Protein AF-A0A2D0H911-F1 (afdb_monomer_lite)

pLDDT: mean 89.38, std 11.59, range [34.44, 97.5]

Radius of gyration: 27.94 Å; chains: 1; bounding box: 71×45×70 Å

Sequence (230 aa):
EYTQEEFFYTFNTLHEAGKQVVIASDRPPNQIPSLQERLCSRFSMGLIADIQKPDLETRMAILQKKAEDENISLPRDVIEYIASNYTSNIRELEGALIRAVAYISIWGLPMTVENITPVLEPPNEKMAATPEAILKVVAGNFDLSIDDLKSNSRRREISWARQIGMYLMRQHTSLSLPRIGEEFGGKDHTTVIYSCDKITQLHQSDRTLSQTLRQLSDRINMTSRSQKPS

Foldseek 3Di:
DVVLVVVVVVLVVCVVVVHDDDDDDPDQLVPPPPRDPVVNVVSVVDDDDDDDQDDLVRQLVVLVVVCVVVVHDADSQNSSVLSVLQRDHSVLSVVLVVQLVVQCVVVVHDNDPVSSVLRNDDPDDLLQFDLVLLLVLLCVVLVHDSVLQQDPDPDPSSLLSVLLSLLLNVVRHPDDLQVSCVSRNRHDSVSSVVSNVVLVVCCVPPPVSVVVSVVSNVSRSSSRVVPDDD

Structure (mmCIF, N/CA/C/O backbone):
data_AF-A0A2D0H911-F1
#
_entry.id   AF-A0A2D0H911-F1
#
loop_
_atom_site.group_PDB
_atom_site.id
_atom_site.type_symbol
_atom_site.label_atom_id
_atom_site.label_alt_id
_atom_site.label_comp_id
_atom_site.label_asym_id
_atom_site.label_entity_id
_atom_site.label_seq_id
_atom_site.pdbx_PDB_ins_code
_atom_site.Cartn_x
_atom_site.Cartn_y
_atom_site.Cartn_z
_atom_site.occupancy
_atom_site.B_iso_or_equiv
_atom_site.auth_seq_id
_atom_site.auth_comp_id
_atom_site.auth_asym_id
_atom_site.auth_atom_id
_atom_site.pdbx_PDB_model_num
ATOM 1 N N . GLU A 1 1 ? -15.745 24.549 28.229 1.00 63.66 1 GLU A N 1
ATOM 2 C CA . GLU A 1 1 ? -16.835 24.352 29.211 1.00 63.66 1 GLU A CA 1
ATOM 3 C C . GLU A 1 1 ? -18.209 24.461 28.557 1.00 63.66 1 GLU A C 1
ATOM 5 O O . GLU A 1 1 ? -18.911 23.460 28.560 1.00 63.66 1 GLU A O 1
ATOM 10 N N . TYR A 1 2 ? -18.526 25.564 27.865 1.00 87.81 2 TYR A N 1
ATOM 11 C CA . TYR A 1 2 ? -19.813 25.753 27.168 1.00 87.81 2 TYR A CA 1
ATOM 12 C C . TYR A 1 2 ? -20.213 24.606 26.211 1.00 87.81 2 TYR A C 1
ATOM 14 O O . TYR A 1 2 ? -21.331 24.110 26.254 1.00 87.81 2 TYR A O 1
ATOM 22 N N . THR A 1 3 ? -19.284 24.089 25.399 1.00 91.38 3 THR A N 1
ATOM 23 C CA . THR A 1 3 ? -19.581 22.977 24.472 1.00 91.38 3 THR A CA 1
ATOM 24 C C . THR A 1 3 ? -19.979 21.678 25.183 1.00 91.38 3 THR A C 1
ATOM 26 O O . THR A 1 3 ? -20.833 20.949 24.689 1.00 91.38 3 THR A O 1
ATOM 29 N N . GLN A 1 4 ? -19.381 21.376 26.343 1.00 92.38 4 GLN A N 1
ATOM 30 C CA . GLN A 1 4 ? -19.750 20.187 27.123 1.00 92.38 4 GLN A CA 1
ATOM 31 C C . GLN A 1 4 ? -21.103 20.376 27.824 1.00 92.38 4 GLN A C 1
ATOM 33 O O . GLN A 1 4 ? -21.830 19.403 28.007 1.00 92.38 4 GLN A O 1
ATOM 38 N N . GLU A 1 5 ? -21.456 21.613 28.183 1.00 93.31 5 GLU A N 1
ATOM 39 C CA . GLU A 1 5 ? -22.775 21.958 28.724 1.00 93.31 5 GLU A CA 1
ATOM 40 C C . GLU A 1 5 ? -23.887 21.787 27.693 1.00 93.31 5 GLU A C 1
ATOM 42 O O . GLU A 1 5 ? -24.845 21.063 27.952 1.00 93.31 5 GLU A O 1
ATOM 47 N N . GLU A 1 6 ? -23.737 22.374 26.507 1.00 95.62 6 GLU A N 1
ATOM 48 C CA . GLU A 1 6 ? -24.717 22.224 25.425 1.00 95.62 6 GLU A CA 1
ATOM 49 C C . GLU A 1 6 ? -24.878 20.757 25.006 1.00 95.62 6 GLU A C 1
ATOM 51 O O . GLU A 1 6 ? -25.993 20.262 24.815 1.00 95.62 6 GLU A O 1
ATOM 56 N N . PHE A 1 7 ? -23.767 20.013 24.945 1.00 94.94 7 PHE A N 1
ATOM 57 C CA . PHE A 1 7 ? -23.806 18.576 24.693 1.00 94.94 7 PHE A CA 1
ATOM 58 C C . PHE A 1 7 ? -24.561 17.819 25.795 1.00 94.94 7 PHE A C 1
ATOM 60 O O . PHE A 1 7 ? -25.368 16.944 25.489 1.00 94.94 7 PHE A O 1
ATOM 67 N N . PHE A 1 8 ? -24.343 18.158 27.069 1.00 94.88 8 PHE A N 1
ATOM 68 C CA . PHE A 1 8 ? -25.041 17.536 28.195 1.00 94.88 8 PHE A CA 1
ATOM 69 C C . PHE A 1 8 ? -26.560 17.746 28.122 1.00 94.88 8 PHE A C 1
ATOM 71 O O . PHE A 1 8 ? -27.313 16.785 28.297 1.00 94.88 8 PHE A O 1
ATOM 78 N N . TYR A 1 9 ? -27.016 18.969 27.830 1.00 95.06 9 TYR A N 1
ATOM 79 C CA . TYR A 1 9 ? -28.444 19.250 27.661 1.00 95.06 9 TYR A CA 1
ATOM 80 C C . TYR A 1 9 ? -29.025 18.505 26.460 1.00 95.06 9 TYR A C 1
ATOM 82 O O . TYR A 1 9 ? -30.048 17.837 26.596 1.00 95.06 9 TYR A O 1
ATOM 90 N N . THR A 1 10 ? -28.326 18.525 25.323 1.00 95.31 10 THR A N 1
ATOM 91 C CA . THR A 1 10 ? -28.741 17.803 24.111 1.00 95.31 10 THR A CA 1
ATOM 92 C C . THR A 1 10 ? -28.868 16.300 24.366 1.00 95.31 10 THR A C 1
ATOM 94 O O . THR A 1 10 ? -29.879 15.690 24.016 1.00 95.31 10 THR A O 1
ATOM 97 N N . PHE A 1 11 ? -27.866 15.700 25.016 1.00 95.31 11 PHE A N 1
ATOM 98 C CA . PHE A 1 11 ? -27.875 14.289 25.393 1.00 95.31 11 PHE A CA 1
ATOM 99 C C . PHE A 1 11 ? -29.093 13.957 26.258 1.00 95.31 11 PHE A C 1
ATOM 101 O O . PHE A 1 11 ? -29.799 12.989 25.985 1.00 95.31 11 PHE A O 1
ATOM 108 N N . ASN A 1 12 ? -29.361 14.779 27.275 1.00 93.81 12 ASN A N 1
ATOM 109 C CA . ASN A 1 12 ? -30.494 14.584 28.171 1.00 93.81 12 ASN A CA 1
ATOM 110 C C . ASN A 1 12 ? -31.831 14.662 27.452 1.00 93.81 12 ASN A C 1
ATOM 112 O O . ASN A 1 12 ? -32.641 13.755 27.603 1.00 93.81 12 ASN A O 1
ATOM 116 N N . THR A 1 13 ? -32.044 15.692 26.635 1.00 97.25 13 THR A N 1
ATOM 117 C CA . THR A 1 13 ? -33.291 15.842 25.880 1.00 97.25 13 THR A CA 1
ATOM 118 C C . THR A 1 13 ? -33.549 14.634 24.978 1.00 97.25 13 THR A C 1
ATOM 120 O O . THR A 1 13 ? -34.675 14.146 24.912 1.00 97.25 13 THR A O 1
ATOM 123 N N . LEU A 1 14 ? -32.514 14.109 24.312 1.00 96.25 14 LEU A N 1
ATOM 124 C CA . LEU A 1 14 ? -32.636 12.908 23.481 1.00 96.25 14 LEU A CA 1
ATOM 125 C C . LEU A 1 14 ? -32.937 11.658 24.315 1.00 96.25 14 LEU A C 1
ATOM 127 O O . LEU A 1 14 ? -33.828 10.886 23.959 1.00 96.25 14 LEU A O 1
ATOM 131 N N . HIS A 1 15 ? -32.222 11.475 25.424 1.00 93.31 15 HIS A N 1
ATOM 132 C CA . HIS A 1 15 ? -32.391 10.332 26.313 1.00 93.31 15 HIS A CA 1
ATOM 133 C C . HIS A 1 15 ? -33.786 10.311 26.963 1.00 93.31 15 HIS A C 1
ATOM 135 O O . HIS A 1 15 ? -34.466 9.288 26.936 1.00 93.31 15 HIS A O 1
ATOM 141 N N . GLU A 1 16 ? -34.249 11.447 27.489 1.00 95.00 16 GLU A N 1
ATOM 142 C CA . GLU A 1 16 ? -35.580 11.611 28.092 1.00 95.00 16 GLU A CA 1
ATOM 143 C C . GLU A 1 16 ? -36.708 11.415 27.070 1.00 95.00 16 GLU A C 1
ATOM 145 O O . GLU A 1 16 ? -37.762 10.878 27.403 1.00 95.00 16 GLU A O 1
ATOM 150 N N . ALA A 1 17 ? -36.473 11.772 25.804 1.00 97.38 17 ALA A N 1
ATOM 151 C CA . ALA A 1 17 ? -37.397 11.515 24.701 1.00 97.38 17 ALA A CA 1
ATOM 152 C C . ALA A 1 17 ? -37.322 10.076 24.141 1.00 97.38 17 ALA A C 1
ATOM 154 O O . ALA A 1 17 ? -37.937 9.791 23.107 1.00 97.38 17 ALA A O 1
ATOM 155 N N . GLY A 1 18 ? -36.550 9.177 24.769 1.00 94.75 18 GLY A N 1
ATOM 156 C CA . GLY A 1 18 ? -36.394 7.782 24.348 1.00 94.75 18 GLY A CA 1
ATOM 157 C C . GLY A 1 18 ? -35.727 7.617 22.979 1.00 94.75 18 GLY A C 1
ATOM 158 O O . GLY A 1 18 ? -35.991 6.642 22.274 1.00 94.75 18 GLY A O 1
ATOM 159 N N . LYS A 1 19 ? -34.913 8.588 22.549 1.00 97.25 19 LYS A N 1
ATOM 160 C CA . LYS A 1 19 ? -34.189 8.529 21.273 1.00 97.25 19 LYS A CA 1
ATOM 161 C C . LYS A 1 19 ? -32.899 7.727 21.425 1.00 97.25 19 LYS A C 1
ATOM 163 O O . LYS A 1 19 ? -32.229 7.794 22.452 1.00 97.25 19 LYS A O 1
ATOM 168 N N . GLN A 1 20 ? -32.532 6.990 20.377 1.00 94.62 20 GLN A N 1
ATOM 169 C CA . GLN A 1 20 ? -31.270 6.255 20.344 1.00 94.62 20 GLN A CA 1
ATOM 170 C C . GLN A 1 20 ? -30.094 7.229 20.217 1.00 94.62 20 GLN A C 1
ATOM 172 O O . GLN A 1 20 ? -30.089 8.093 19.340 1.00 94.62 20 GLN A O 1
ATOM 177 N N . VAL A 1 21 ? -29.087 7.054 21.073 1.00 93.88 21 VAL A N 1
ATOM 178 C CA . VAL A 1 21 ? -27.844 7.829 21.060 1.00 93.88 21 VAL A CA 1
ATOM 179 C C . VAL A 1 21 ? -26.675 6.864 20.892 1.00 93.88 21 VAL A C 1
ATOM 181 O O . VAL A 1 21 ? -26.542 5.911 21.657 1.00 93.88 21 VAL A O 1
ATOM 184 N N . VAL A 1 22 ? -25.833 7.111 19.886 1.00 94.81 22 VAL A N 1
ATOM 185 C CA . VAL A 1 22 ? -24.599 6.354 19.633 1.00 94.81 22 VAL A CA 1
ATOM 186 C C . VAL A 1 22 ? -23.424 7.317 19.727 1.00 94.81 22 VAL A C 1
ATOM 188 O O . VAL A 1 22 ? -23.425 8.366 19.084 1.00 94.81 22 VAL A O 1
ATOM 191 N N . ILE A 1 23 ? -22.432 6.965 20.542 1.00 93.56 23 ILE A N 1
ATOM 192 C CA . ILE A 1 23 ? -21.223 7.758 20.770 1.00 93.56 23 ILE A CA 1
ATOM 193 C C . ILE A 1 23 ? -20.022 6.864 20.477 1.00 93.56 23 ILE A C 1
ATOM 195 O O . ILE A 1 23 ? -19.992 5.709 20.895 1.00 93.56 23 ILE A O 1
ATOM 199 N N . ALA A 1 24 ? -19.032 7.411 19.779 1.00 95.00 24 ALA A N 1
ATOM 200 C CA . ALA A 1 24 ? -17.744 6.770 19.561 1.00 95.00 24 ALA A CA 1
ATOM 201 C C . ALA A 1 24 ? -16.639 7.617 20.200 1.00 95.00 24 ALA A C 1
ATOM 203 O O . ALA A 1 24 ? -16.687 8.848 20.155 1.00 95.00 24 ALA A O 1
ATOM 204 N N . SER A 1 25 ? -15.643 6.959 20.786 1.00 93.31 25 SER A N 1
ATOM 205 C CA . SER A 1 25 ? -14.465 7.602 21.367 1.00 93.31 25 SER A CA 1
ATOM 206 C C . SER A 1 25 ? -13.231 6.727 21.156 1.00 93.31 25 SER A C 1
ATOM 208 O O . SER A 1 25 ? -13.346 5.515 20.996 1.00 93.31 25 SER A O 1
ATOM 210 N N . ASP A 1 26 ? -12.056 7.353 21.142 1.00 91.31 26 ASP A N 1
ATOM 211 C CA . ASP A 1 26 ? -10.758 6.677 21.108 1.00 91.31 26 ASP A CA 1
ATOM 212 C C . ASP A 1 26 ? -10.356 6.103 22.476 1.00 91.31 26 ASP A C 1
ATOM 214 O O . ASP A 1 26 ? -9.419 5.308 22.561 1.00 91.31 26 ASP A O 1
ATOM 218 N N . ARG A 1 27 ? -11.042 6.517 23.547 1.00 91.12 27 ARG A N 1
ATOM 219 C CA . ARG A 1 27 ? -10.778 6.115 24.929 1.00 91.12 27 ARG A CA 1
ATOM 220 C C . ARG A 1 27 ? -12.081 5.797 25.665 1.00 91.12 27 ARG A C 1
ATOM 222 O O . ARG A 1 27 ? -13.121 6.379 25.357 1.00 91.12 27 ARG A O 1
ATOM 229 N N . PRO A 1 28 ? -12.047 4.919 26.681 1.00 91.44 28 PRO A N 1
ATOM 230 C CA . PRO A 1 28 ? -13.203 4.723 27.546 1.00 91.44 28 PRO A CA 1
ATOM 231 C C . PRO A 1 28 ? -13.551 6.029 28.289 1.00 91.44 28 PRO A C 1
ATOM 233 O O . PRO A 1 28 ? -12.652 6.838 28.536 1.00 91.44 28 PRO A O 1
ATOM 236 N N . PRO A 1 29 ? -14.820 6.239 28.698 1.00 92.25 29 PRO A N 1
ATOM 237 C CA . PRO A 1 29 ? -15.287 7.511 29.263 1.00 92.25 29 PRO A CA 1
ATOM 238 C C . PRO A 1 29 ? -14.422 8.079 30.396 1.00 92.25 29 PRO A C 1
ATOM 240 O O . PRO A 1 29 ? -14.172 9.278 30.448 1.00 92.25 29 PRO A O 1
ATOM 243 N N . ASN A 1 30 ? -13.915 7.216 31.278 1.00 91.19 30 ASN A N 1
ATOM 244 C CA . ASN A 1 30 ? -13.078 7.591 32.421 1.00 91.19 30 ASN A CA 1
ATOM 245 C C . ASN A 1 30 ? -11.636 7.998 32.059 1.00 91.19 30 ASN A C 1
ATOM 247 O O . ASN A 1 30 ? -10.919 8.502 32.919 1.00 91.19 30 ASN A O 1
ATOM 251 N N . GLN A 1 31 ? -11.201 7.775 30.818 1.00 93.19 31 GLN A N 1
ATOM 252 C CA . GLN A 1 31 ? -9.868 8.123 30.321 1.00 93.19 31 GLN A CA 1
ATOM 253 C C . GLN A 1 31 ? -9.898 9.281 29.315 1.00 93.19 31 GLN A C 1
ATOM 255 O O . GLN A 1 31 ? -8.853 9.638 28.771 1.00 93.19 31 GLN A O 1
ATOM 260 N N . ILE A 1 32 ? -11.068 9.875 29.052 1.00 93.00 32 ILE A N 1
ATOM 261 C CA . ILE A 1 32 ? -11.191 11.034 28.165 1.00 93.00 32 ILE A CA 1
ATOM 262 C C . ILE A 1 32 ? -10.698 12.281 28.920 1.00 93.00 32 ILE A C 1
ATOM 264 O O . ILE A 1 32 ? -11.307 12.669 29.922 1.00 93.00 32 ILE A O 1
ATOM 268 N N . PRO A 1 33 ? -9.611 12.938 28.466 1.00 91.44 33 PRO A N 1
ATOM 269 C CA . PRO A 1 33 ? -9.071 14.102 29.157 1.00 91.44 33 PRO A CA 1
ATOM 270 C C . PRO A 1 33 ? -10.094 15.238 29.231 1.00 91.44 33 PRO A C 1
ATOM 272 O O . PRO A 1 33 ? -10.753 15.557 28.242 1.00 91.44 33 PRO A O 1
ATOM 275 N N . SER A 1 34 ? -10.197 15.870 30.402 1.00 90.44 34 SER A N 1
ATOM 276 C CA . SER A 1 34 ? -11.050 17.047 30.628 1.00 90.44 34 SER A CA 1
ATOM 277 C C . SER A 1 34 ? -12.553 16.823 30.393 1.00 90.44 34 SER A C 1
ATOM 279 O O . SER A 1 34 ? -13.298 17.799 30.272 1.00 90.44 34 SER A O 1
ATOM 281 N N . LEU A 1 35 ? -13.021 15.569 30.341 1.00 92.81 35 LEU A N 1
ATOM 282 C CA . LEU A 1 35 ? -14.446 15.252 30.306 1.00 92.81 35 LEU A CA 1
ATOM 283 C C . LEU A 1 35 ? -15.053 15.428 31.703 1.00 92.81 35 LEU A C 1
ATOM 285 O O . LEU A 1 35 ? -14.541 14.896 32.686 1.00 92.81 35 LEU A O 1
ATOM 289 N N . GLN A 1 36 ? -16.148 16.184 31.800 1.00 93.44 36 GLN A N 1
ATOM 290 C CA . GLN A 1 36 ? -16.841 16.386 33.072 1.00 93.44 36 GLN A CA 1
ATOM 291 C C . GLN A 1 36 ? -17.371 15.062 33.638 1.00 93.44 36 GLN A C 1
ATOM 293 O O . GLN A 1 36 ? -17.997 14.276 32.928 1.00 93.44 36 GLN A O 1
ATOM 298 N N . GLU A 1 37 ? -17.221 14.865 34.948 1.00 91.38 37 GLU A N 1
ATOM 299 C CA . GLU A 1 37 ? -17.612 13.635 35.652 1.00 91.38 37 GLU A CA 1
ATOM 300 C C . GLU A 1 37 ? -19.082 13.240 35.411 1.00 91.38 37 GLU A C 1
ATOM 302 O O . GLU A 1 37 ? -19.403 12.067 35.214 1.00 91.38 37 GLU A O 1
ATOM 307 N N . ARG A 1 38 ? -19.978 14.233 35.309 1.00 93.19 38 ARG A N 1
ATOM 308 C CA . ARG A 1 38 ? -21.390 14.005 34.965 1.00 93.19 38 ARG A CA 1
ATOM 309 C C . ARG A 1 38 ? -21.581 13.377 33.583 1.00 93.19 38 ARG A C 1
ATOM 311 O O . ARG A 1 38 ? -22.474 12.557 33.424 1.00 93.19 38 ARG A O 1
ATOM 318 N N . LEU A 1 39 ? -20.759 13.725 32.593 1.00 94.12 39 LEU A N 1
ATOM 319 C CA . LEU A 1 39 ? -20.804 13.101 31.268 1.00 94.12 39 LEU A CA 1
ATOM 320 C C . LEU A 1 39 ? -20.223 11.685 31.322 1.00 94.12 39 LEU A C 1
ATOM 322 O O . LEU A 1 39 ? -20.829 10.773 30.767 1.00 94.12 39 LEU A O 1
ATOM 326 N N . CYS A 1 40 ? -19.137 11.468 32.073 1.00 93.06 40 CYS A N 1
ATOM 327 C CA . CYS A 1 40 ? -18.581 10.128 32.296 1.00 93.06 40 CYS A CA 1
ATOM 328 C C . CYS A 1 40 ? -19.629 9.163 32.872 1.00 93.06 40 CYS A C 1
ATOM 330 O O . CYS A 1 40 ? -19.788 8.048 32.369 1.00 93.06 40 CYS A O 1
ATOM 332 N N . SER A 1 41 ? -20.385 9.603 33.884 1.00 92.25 41 SER A N 1
ATOM 333 C CA . SER A 1 41 ? -21.472 8.817 34.485 1.00 92.25 41 SER A CA 1
ATOM 334 C C . SER A 1 41 ? -22.559 8.461 33.461 1.00 92.25 41 SER A C 1
ATOM 336 O O . SER A 1 41 ? -22.984 7.310 33.376 1.00 92.25 41 SER A O 1
ATOM 338 N N . ARG A 1 42 ? -22.949 9.419 32.612 1.00 92.06 42 ARG A N 1
ATOM 339 C CA . ARG A 1 42 ? -23.977 9.226 31.575 1.00 92.06 42 ARG A CA 1
ATOM 340 C C . ARG A 1 42 ? -23.531 8.348 30.418 1.00 92.06 42 ARG A C 1
ATOM 342 O O . ARG A 1 42 ? -24.357 7.668 29.830 1.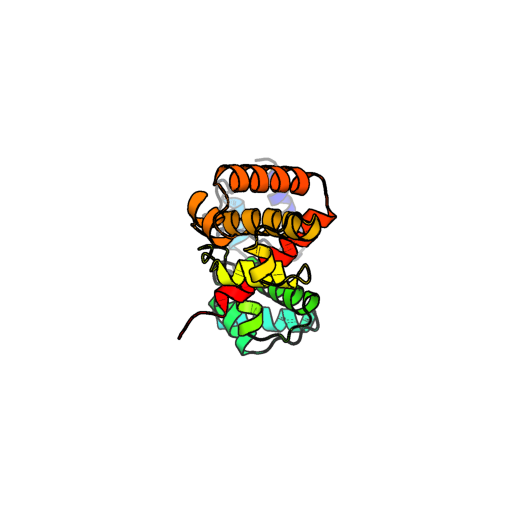00 92.06 42 ARG A O 1
ATOM 349 N N . PHE A 1 43 ? -22.249 8.336 30.080 1.00 92.88 43 PHE A N 1
ATOM 350 C CA . PHE A 1 43 ? -21.736 7.398 29.081 1.00 92.88 43 PHE A CA 1
ATOM 351 C C . PHE A 1 43 ? -21.632 5.983 29.657 1.00 92.88 43 PHE A C 1
ATOM 353 O O . PHE A 1 43 ? -21.827 5.011 28.935 1.00 92.88 43 PHE A O 1
ATOM 360 N N . SER A 1 44 ? -21.401 5.867 30.968 1.00 90.81 44 SER A N 1
ATOM 361 C CA . SER A 1 44 ? -21.236 4.582 31.657 1.00 90.81 44 SER A CA 1
ATOM 362 C C . SER A 1 44 ? -22.549 3.868 31.990 1.00 90.81 44 SER A C 1
ATOM 364 O O . SER A 1 44 ? -22.521 2.679 32.284 1.00 90.81 44 SER A O 1
ATOM 366 N N . MET A 1 45 ? -23.697 4.556 31.939 1.00 90.38 45 MET A N 1
ATOM 367 C CA . MET A 1 45 ? -25.010 3.914 32.133 1.00 90.38 45 MET A CA 1
ATOM 368 C C . MET A 1 45 ? -25.506 3.150 30.890 1.00 90.38 45 MET A C 1
ATOM 370 O O . MET A 1 45 ? -26.486 2.415 30.983 1.00 90.38 45 MET A O 1
ATOM 374 N N . GLY A 1 46 ? -24.871 3.352 29.729 1.00 90.19 46 GLY A N 1
ATOM 375 C CA . GLY A 1 46 ? -25.209 2.678 28.474 1.00 90.19 46 GLY A CA 1
ATOM 376 C C . GLY A 1 46 ? -24.394 1.405 28.220 1.00 90.19 46 GLY A C 1
ATOM 377 O O . GLY A 1 46 ? -23.564 0.997 29.030 1.00 90.19 46 GLY A O 1
ATOM 378 N N . LEU A 1 47 ? -24.608 0.784 27.054 1.00 93.25 47 LEU A N 1
ATOM 379 C CA . LEU A 1 47 ? -23.758 -0.307 26.575 1.00 93.25 47 LEU A CA 1
ATOM 380 C C . LEU A 1 47 ? -22.412 0.258 26.106 1.00 93.25 47 LEU A C 1
ATOM 382 O O . LEU A 1 47 ? -22.362 1.021 25.142 1.00 93.25 47 LEU A O 1
ATOM 386 N N . ILE A 1 48 ? -21.329 -0.167 26.753 1.00 92.00 48 ILE A N 1
ATOM 387 C CA . ILE A 1 48 ? -19.965 0.104 26.298 1.00 92.00 48 ILE A CA 1
ATOM 388 C C . ILE A 1 48 ? -19.470 -1.128 25.546 1.00 92.00 48 ILE A C 1
ATOM 390 O O . ILE A 1 48 ? -19.324 -2.202 26.128 1.00 92.00 48 ILE A O 1
ATOM 394 N N . ALA A 1 49 ? -19.215 -0.956 24.252 1.00 93.19 49 ALA A N 1
ATOM 395 C CA . ALA A 1 49 ? -18.616 -1.971 23.401 1.00 93.19 49 ALA A CA 1
ATOM 396 C C . ALA A 1 49 ? -17.226 -1.503 22.971 1.00 93.19 49 ALA A C 1
ATOM 398 O O . ALA A 1 49 ? -17.073 -0.424 22.399 1.00 93.19 49 ALA A O 1
ATOM 399 N N . ASP A 1 50 ? -16.225 -2.321 23.271 1.00 89.94 50 ASP A N 1
ATOM 400 C CA . ASP A 1 50 ? -14.844 -2.056 22.899 1.00 89.94 50 ASP A CA 1
ATOM 401 C C . ASP A 1 50 ? -14.552 -2.605 21.496 1.00 89.94 50 ASP A C 1
ATOM 403 O O . ASP A 1 50 ? -14.903 -3.745 21.180 1.00 89.94 50 ASP A O 1
ATOM 407 N N . ILE A 1 51 ? -13.921 -1.790 20.648 1.00 87.88 51 ILE A N 1
ATOM 408 C CA . ILE A 1 51 ? -13.562 -2.161 19.277 1.00 87.88 51 ILE A CA 1
ATOM 409 C C . ILE A 1 51 ? -12.070 -2.468 19.245 1.00 87.88 51 ILE A C 1
ATOM 411 O O . ILE A 1 51 ? -11.219 -1.583 19.142 1.00 87.88 51 ILE A O 1
ATOM 415 N N . GLN A 1 52 ? -11.769 -3.759 19.304 1.00 85.19 52 GLN A N 1
ATOM 416 C CA . GLN A 1 52 ? -10.409 -4.268 19.223 1.00 85.19 52 GLN A CA 1
ATOM 417 C C . GLN A 1 52 ? -9.895 -4.297 17.782 1.00 85.19 52 GLN A C 1
ATOM 419 O O . GLN A 1 52 ? -10.658 -4.278 16.812 1.00 85.19 52 GLN A O 1
ATOM 424 N N . LYS A 1 53 ? -8.567 -4.359 17.631 1.00 87.25 53 LYS A N 1
ATOM 425 C CA . LYS A 1 53 ? -7.963 -4.594 16.316 1.00 87.25 53 LYS A CA 1
ATOM 426 C C . LYS A 1 53 ? -8.428 -5.958 15.785 1.00 87.25 53 LYS A C 1
ATOM 428 O O . LYS A 1 53 ? -8.382 -6.926 16.543 1.00 87.25 53 LYS A O 1
ATOM 433 N N . PRO A 1 54 ? -8.836 -6.054 14.508 1.00 91.12 54 PRO A N 1
ATOM 434 C CA . PRO A 1 54 ? -9.313 -7.309 13.946 1.00 91.12 54 PRO A CA 1
ATOM 435 C C . PRO A 1 54 ? -8.180 -8.336 13.891 1.00 91.12 54 PRO A C 1
ATOM 437 O O . PRO A 1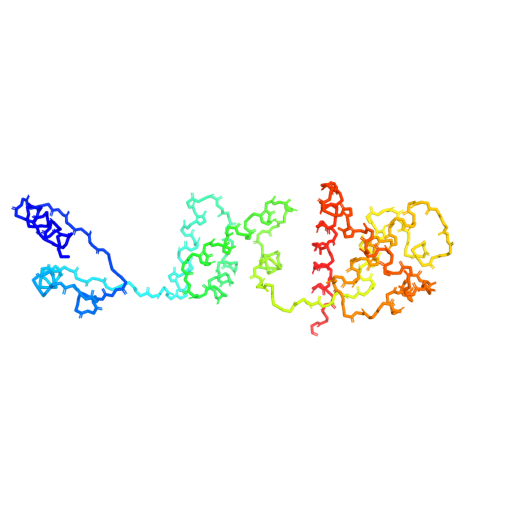 54 ? -7.058 -8.021 13.475 1.00 91.12 54 PRO A O 1
ATOM 440 N N . ASP A 1 55 ? -8.487 -9.571 14.273 1.00 92.94 55 ASP A N 1
ATOM 441 C CA . ASP A 1 55 ? -7.607 -10.719 14.066 1.00 92.94 55 ASP A CA 1
ATOM 442 C C . ASP A 1 55 ? -7.498 -11.084 12.573 1.00 92.94 55 ASP A C 1
ATOM 444 O O . ASP A 1 55 ? -8.079 -10.429 11.705 1.00 92.94 55 ASP A O 1
ATOM 448 N N . LEU A 1 56 ? -6.676 -12.087 12.247 1.00 94.69 56 LEU A N 1
ATOM 449 C CA . LEU A 1 56 ? -6.459 -12.489 10.855 1.00 94.69 56 LEU A CA 1
ATOM 450 C C . LEU A 1 56 ? -7.773 -12.888 10.175 1.00 94.69 56 LEU A C 1
ATOM 452 O O . LEU A 1 56 ? -8.044 -12.421 9.073 1.00 94.69 56 LEU A O 1
ATOM 456 N N . GLU A 1 57 ? -8.591 -13.693 10.848 1.00 96.12 57 GLU A N 1
ATOM 457 C CA . GLU A 1 57 ? -9.868 -14.178 10.327 1.00 96.12 57 GLU A CA 1
ATOM 458 C C . GLU A 1 57 ? -10.828 -13.019 10.032 1.00 96.12 57 GLU A C 1
ATOM 460 O O . GLU A 1 57 ? -11.372 -12.919 8.932 1.00 96.12 57 GLU A O 1
ATOM 465 N N . THR A 1 58 ? -10.941 -12.067 10.958 1.00 95.38 58 THR A N 1
ATOM 466 C CA . THR A 1 58 ? -11.751 -10.859 10.788 1.00 95.38 58 THR A CA 1
ATOM 467 C C . THR A 1 58 ? -11.213 -9.987 9.653 1.00 95.38 58 THR A C 1
ATOM 469 O O . THR A 1 58 ? -11.993 -9.470 8.857 1.00 95.38 58 THR A O 1
ATOM 472 N N . ARG A 1 59 ? -9.887 -9.838 9.508 1.00 96.69 59 ARG A N 1
ATOM 473 C CA . ARG A 1 59 ? -9.291 -9.102 8.374 1.00 96.69 59 ARG A CA 1
ATOM 474 C C . ARG A 1 59 ? -9.583 -9.777 7.034 1.00 96.69 59 ARG A C 1
ATOM 476 O O . ARG A 1 59 ? -9.914 -9.083 6.075 1.00 96.69 59 ARG A O 1
ATOM 483 N N . MET A 1 60 ? -9.504 -11.105 6.967 1.00 97.44 60 MET A N 1
ATOM 484 C CA . MET A 1 60 ? -9.872 -11.863 5.769 1.00 97.44 60 MET A CA 1
ATOM 485 C C . MET A 1 60 ? -11.357 -11.682 5.434 1.00 97.44 60 MET A C 1
ATOM 487 O O . MET A 1 60 ? -11.690 -11.434 4.278 1.00 97.44 60 MET A O 1
ATOM 491 N N . ALA A 1 61 ? -12.239 -11.722 6.438 1.00 96.31 61 ALA A N 1
ATOM 492 C CA . ALA A 1 61 ? -13.671 -11.491 6.259 1.00 96.31 61 ALA A CA 1
ATOM 493 C C . ALA A 1 61 ? -13.981 -10.065 5.771 1.00 96.31 61 ALA A C 1
ATOM 495 O O . ALA A 1 61 ? -14.813 -9.893 4.882 1.00 96.31 61 ALA A O 1
ATOM 496 N N . ILE A 1 62 ? -13.282 -9.049 6.291 1.00 95.56 62 ILE A N 1
ATOM 497 C CA . ILE A 1 62 ? -13.398 -7.658 5.821 1.00 95.56 62 ILE A CA 1
ATOM 498 C C . ILE A 1 62 ? -13.004 -7.554 4.341 1.00 95.56 62 ILE A C 1
ATOM 500 O O . ILE A 1 62 ? -13.744 -6.967 3.553 1.00 95.56 62 ILE A O 1
ATOM 504 N N . LEU A 1 63 ? -11.863 -8.134 3.950 1.00 96.69 63 LEU A N 1
ATOM 505 C CA . LEU A 1 63 ? -11.404 -8.128 2.557 1.00 96.69 63 LEU A CA 1
ATOM 506 C C . LEU A 1 63 ? -12.383 -8.847 1.626 1.00 96.69 63 LEU A C 1
ATOM 508 O O . LEU A 1 63 ? -12.719 -8.311 0.574 1.00 96.69 63 LEU A O 1
ATOM 512 N N . GLN A 1 64 ? -12.852 -10.031 2.025 1.00 96.25 64 GLN A N 1
ATOM 513 C CA . GLN A 1 64 ? -13.829 -10.815 1.273 1.00 96.25 64 GLN A CA 1
ATOM 514 C C . GLN A 1 64 ? -15.123 -10.021 1.072 1.00 96.25 64 GLN A C 1
ATOM 516 O O . GLN A 1 64 ? -15.593 -9.878 -0.055 1.00 96.25 64 GLN A O 1
ATOM 521 N N . LYS A 1 65 ? -15.655 -9.434 2.150 1.00 95.88 65 LYS A N 1
ATOM 522 C CA . LYS A 1 65 ? -16.887 -8.647 2.095 1.00 95.88 65 LYS A CA 1
ATOM 523 C C . LYS A 1 65 ? -16.743 -7.427 1.185 1.00 95.88 65 LYS A C 1
ATOM 525 O O . LYS A 1 65 ? -17.637 -7.137 0.398 1.00 95.88 65 LYS A O 1
ATOM 530 N N . LYS A 1 66 ? -15.599 -6.744 1.251 1.00 94.62 66 LYS A N 1
ATOM 531 C CA . LYS A 1 66 ? -15.324 -5.588 0.396 1.00 94.62 66 LYS A CA 1
ATOM 532 C C . LYS A 1 66 ? -15.166 -5.968 -1.074 1.00 94.62 66 LYS A C 1
ATOM 534 O O . LYS A 1 66 ? -15.670 -5.264 -1.941 1.00 94.62 66 LYS A O 1
ATOM 539 N N . ALA A 1 67 ? -14.511 -7.093 -1.353 1.00 93.75 67 ALA A N 1
ATOM 540 C CA . ALA A 1 67 ? -14.405 -7.622 -2.707 1.00 93.75 67 ALA A CA 1
ATOM 541 C C . ALA A 1 67 ? -15.787 -7.966 -3.288 1.00 93.75 67 ALA A C 1
ATOM 543 O O . ALA A 1 67 ? -16.057 -7.638 -4.438 1.00 93.75 67 ALA A O 1
ATOM 544 N N . GLU A 1 68 ? -16.683 -8.552 -2.490 1.00 94.50 68 GLU A N 1
ATOM 545 C CA . GLU A 1 68 ? -18.071 -8.818 -2.893 1.00 94.50 68 GLU A CA 1
ATOM 546 C C . GLU A 1 68 ? -18.845 -7.532 -3.200 1.00 94.50 68 GLU A C 1
ATOM 548 O O . GLU A 1 68 ? -19.465 -7.431 -4.258 1.00 94.50 68 GLU A O 1
ATOM 553 N N . ASP A 1 69 ? -18.778 -6.541 -2.308 1.00 93.88 69 ASP A N 1
ATOM 554 C CA . ASP A 1 69 ? -19.493 -5.269 -2.468 1.00 93.88 69 ASP A CA 1
ATOM 555 C C . ASP A 1 69 ? -19.020 -4.497 -3.719 1.00 93.88 69 ASP A C 1
ATOM 557 O O . ASP A 1 69 ? -19.808 -3.808 -4.370 1.00 93.88 69 ASP A O 1
ATOM 561 N N . GLU A 1 70 ? -17.748 -4.652 -4.095 1.00 90.62 70 GLU A N 1
ATOM 562 C CA . GLU A 1 70 ? -17.139 -4.027 -5.275 1.00 90.62 70 GLU A CA 1
ATOM 563 C C . GLU A 1 70 ? -17.140 -4.930 -6.532 1.00 90.62 70 GLU A C 1
ATOM 565 O O . GLU A 1 70 ? -16.640 -4.522 -7.580 1.00 90.62 70 GLU A O 1
ATOM 570 N N . ASN A 1 71 ? -17.734 -6.132 -6.478 1.00 91.69 71 ASN A N 1
ATOM 571 C CA . ASN A 1 71 ? -17.728 -7.141 -7.556 1.00 91.69 71 ASN A CA 1
ATOM 572 C C . ASN A 1 71 ? -16.320 -7.523 -8.061 1.00 91.69 71 ASN A C 1
ATOM 574 O O . ASN A 1 71 ? -16.094 -7.751 -9.253 1.00 91.69 71 ASN A O 1
ATOM 578 N N . ILE A 1 72 ? -15.362 -7.613 -7.145 1.00 90.50 72 ILE A N 1
ATOM 579 C CA . ILE A 1 72 ? -13.981 -8.007 -7.412 1.00 90.50 72 ILE A CA 1
ATOM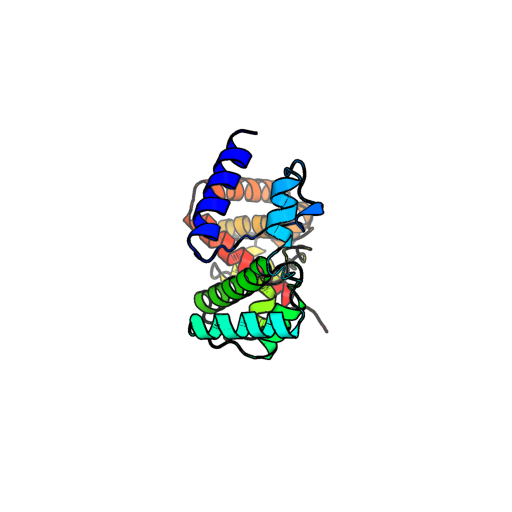 580 C C . ILE A 1 72 ? -13.837 -9.508 -7.162 1.00 90.50 72 ILE A C 1
ATOM 582 O O . ILE A 1 72 ? -14.117 -10.008 -6.074 1.00 90.50 72 ILE A O 1
ATOM 586 N N . SER A 1 73 ? -13.330 -10.241 -8.155 1.00 89.69 73 SER A N 1
ATOM 587 C CA . SER A 1 73 ? -12.904 -11.626 -7.944 1.00 89.69 73 SER A CA 1
ATOM 588 C C . SER A 1 73 ? -11.552 -11.632 -7.235 1.00 89.69 73 SER A C 1
ATOM 590 O O . SER A 1 73 ? -10.529 -11.285 -7.829 1.00 89.69 73 SER A O 1
ATOM 592 N N . LEU A 1 74 ? -11.561 -11.990 -5.952 1.00 92.81 74 LEU A N 1
ATOM 593 C CA . LEU A 1 74 ? -10.374 -12.010 -5.108 1.00 92.81 74 LEU A CA 1
ATOM 594 C C . LEU A 1 74 ? -10.094 -13.444 -4.631 1.00 92.81 74 LEU A C 1
ATOM 596 O O . LEU A 1 74 ? -10.843 -13.971 -3.807 1.00 92.81 74 LEU A O 1
ATOM 600 N N . PRO A 1 75 ? -9.050 -14.105 -5.158 1.00 95.94 75 PRO A N 1
ATOM 601 C CA . PRO A 1 75 ? -8.664 -15.441 -4.718 1.00 95.94 75 PRO A CA 1
ATOM 602 C C . PRO A 1 75 ? -8.287 -15.505 -3.231 1.00 95.94 75 PRO A C 1
ATOM 604 O O . PRO A 1 75 ? -7.807 -14.537 -2.638 1.00 95.94 75 PRO A O 1
ATOM 607 N N . ARG A 1 76 ? -8.513 -16.666 -2.606 1.00 95.31 76 ARG A N 1
ATOM 608 C CA . ARG A 1 76 ? -8.336 -16.855 -1.155 1.00 95.31 76 ARG A CA 1
ATOM 609 C C . ARG A 1 76 ? -6.892 -16.657 -0.693 1.00 95.31 76 ARG A C 1
ATOM 611 O O . ARG A 1 76 ? -6.669 -16.077 0.363 1.00 95.31 76 ARG A O 1
ATOM 618 N N . ASP A 1 77 ? -5.936 -17.135 -1.474 1.00 96.25 77 ASP A N 1
ATOM 619 C CA . ASP A 1 77 ? -4.499 -16.950 -1.259 1.00 96.25 77 ASP A CA 1
ATOM 620 C C . ASP A 1 77 ? -4.109 -15.464 -1.273 1.00 96.25 77 ASP A C 1
ATOM 622 O O . ASP A 1 77 ? -3.351 -15.013 -0.417 1.00 96.25 77 ASP A O 1
ATOM 626 N N . VAL A 1 78 ? -4.695 -14.674 -2.176 1.00 95.88 78 VAL A N 1
ATOM 627 C CA . VAL A 1 78 ? -4.530 -13.214 -2.206 1.00 95.88 78 VAL A CA 1
ATOM 628 C C . VAL A 1 78 ? -5.122 -12.557 -0.957 1.00 95.88 78 VAL A C 1
ATOM 630 O O . VAL A 1 78 ? -4.481 -11.691 -0.360 1.00 95.88 78 VAL A O 1
ATOM 633 N N . ILE A 1 79 ? -6.319 -12.972 -0.531 1.00 96.25 79 ILE A N 1
ATOM 634 C CA . ILE A 1 79 ? -6.952 -12.471 0.701 1.00 96.25 79 ILE A CA 1
ATOM 635 C C . ILE A 1 79 ? -6.053 -12.732 1.908 1.00 96.25 79 ILE A C 1
ATOM 637 O O . ILE A 1 79 ? -5.776 -11.820 2.687 1.00 96.25 79 ILE A O 1
ATOM 641 N N . GLU A 1 80 ? -5.588 -13.969 2.050 1.00 96.44 80 GLU A N 1
ATOM 642 C CA . GLU A 1 80 ? -4.719 -14.390 3.144 1.00 96.44 80 GLU A CA 1
ATOM 643 C C . GLU A 1 80 ? -3.386 -13.636 3.124 1.00 96.44 80 GLU A C 1
ATOM 645 O O . GLU A 1 80 ? -2.936 -13.149 4.165 1.00 96.44 80 GLU A O 1
ATOM 650 N N . TYR A 1 81 ? -2.796 -13.450 1.940 1.00 94.62 81 TYR A N 1
ATOM 651 C CA . TYR A 1 81 ? -1.574 -12.673 1.762 1.00 94.62 81 TYR A CA 1
ATOM 652 C C . TYR A 1 81 ? -1.753 -11.218 2.215 1.00 94.62 81 TYR A C 1
ATOM 654 O O . TYR A 1 81 ? -0.965 -10.716 3.020 1.00 94.62 81 TYR A O 1
ATOM 662 N N . ILE A 1 82 ? -2.800 -10.529 1.749 1.00 94.12 82 ILE A N 1
ATOM 663 C CA . ILE A 1 82 ? -3.053 -9.132 2.127 1.00 94.12 82 ILE A CA 1
ATOM 664 C C . ILE A 1 82 ? -3.340 -9.035 3.635 1.00 94.12 82 ILE A C 1
ATOM 666 O O . ILE A 1 82 ? -2.749 -8.199 4.322 1.00 94.12 82 ILE A O 1
ATOM 670 N N . ALA A 1 83 ? -4.187 -9.915 4.175 1.00 94.81 83 ALA A N 1
ATOM 671 C CA . ALA A 1 83 ? -4.559 -9.919 5.590 1.00 94.81 83 ALA A CA 1
ATOM 672 C C . ALA A 1 83 ? -3.385 -10.234 6.532 1.00 94.81 83 ALA A C 1
ATOM 674 O O . ALA A 1 83 ? -3.366 -9.754 7.671 1.00 94.81 83 ALA A O 1
ATOM 675 N N . SER A 1 84 ? -2.408 -11.016 6.076 1.00 92.25 84 SER A N 1
ATOM 676 C CA . SER A 1 84 ? -1.208 -11.353 6.851 1.00 92.25 84 SER A CA 1
ATOM 677 C C . SER A 1 84 ? -0.179 -10.223 6.861 1.00 92.25 84 SER A C 1
ATOM 679 O O . SER A 1 84 ? 0.474 -10.006 7.879 1.00 92.25 84 SER A O 1
ATOM 681 N N . ASN A 1 85 ? -0.060 -9.471 5.762 1.00 88.19 85 ASN A N 1
ATOM 682 C CA . ASN A 1 85 ? 0.931 -8.399 5.626 1.00 88.19 85 ASN A CA 1
ATOM 683 C C . ASN A 1 85 ? 0.455 -7.037 6.166 1.00 88.19 85 ASN A C 1
ATOM 685 O O . ASN A 1 85 ? 1.275 -6.229 6.596 1.00 88.19 85 ASN A O 1
ATOM 689 N N . TYR A 1 86 ? -0.856 -6.774 6.187 1.00 88.88 86 TYR A N 1
ATOM 690 C CA . TYR A 1 86 ? -1.425 -5.489 6.616 1.00 88.88 86 TYR A CA 1
ATOM 691 C C . TYR A 1 86 ? -2.203 -5.625 7.932 1.00 88.88 86 TYR A C 1
ATOM 693 O O . TYR A 1 86 ? -3.418 -5.821 7.951 1.00 88.88 86 TYR A O 1
ATOM 701 N N . THR A 1 87 ? -1.491 -5.520 9.058 1.00 87.19 87 THR A N 1
ATOM 702 C CA . THR A 1 87 ? -2.028 -5.805 10.407 1.00 87.19 87 THR A CA 1
ATOM 703 C C . THR A 1 87 ? -2.279 -4.562 11.270 1.00 87.19 87 THR A C 1
ATOM 705 O O . THR A 1 87 ? -2.943 -4.651 12.304 1.00 87.19 87 THR A O 1
ATOM 708 N N . SER A 1 88 ? -1.775 -3.392 10.866 1.00 80.06 88 SER A N 1
ATOM 709 C CA . SER A 1 88 ? -1.754 -2.183 11.701 1.00 80.06 88 SER A CA 1
ATOM 710 C C . SER A 1 88 ? -3.142 -1.581 11.933 1.00 80.06 88 SER A C 1
ATOM 712 O O . SER A 1 88 ? -3.500 -1.264 13.072 1.00 80.06 88 SER A O 1
ATOM 714 N N . ASN A 1 89 ? -3.903 -1.378 10.850 1.00 84.44 89 ASN A N 1
ATOM 715 C CA . ASN A 1 89 ? -5.243 -0.793 10.851 1.00 84.44 89 ASN A CA 1
ATOM 716 C C . ASN A 1 89 ? -6.028 -1.183 9.581 1.00 84.44 89 ASN A C 1
ATOM 718 O O . ASN A 1 89 ? -5.443 -1.513 8.550 1.00 84.44 89 ASN A O 1
ATOM 722 N N . ILE A 1 90 ? -7.361 -1.098 9.649 1.00 90.31 90 ILE A N 1
ATOM 723 C CA . ILE A 1 90 ? -8.260 -1.498 8.551 1.00 90.31 90 ILE A CA 1
ATOM 724 C C . ILE A 1 90 ? -8.067 -0.623 7.299 1.00 90.31 90 ILE A C 1
ATOM 726 O O . ILE A 1 90 ? -8.174 -1.128 6.189 1.00 90.31 90 ILE A O 1
ATOM 730 N N . ARG A 1 91 ? -7.713 0.663 7.434 1.00 89.62 91 ARG A N 1
ATOM 731 C CA . ARG A 1 91 ? -7.509 1.539 6.263 1.00 89.62 91 ARG A CA 1
ATOM 732 C C . ARG A 1 91 ? -6.309 1.107 5.422 1.00 89.62 91 ARG A C 1
ATOM 734 O O . ARG A 1 91 ? -6.369 1.170 4.201 1.00 89.62 91 ARG A O 1
ATOM 741 N N . GLU A 1 92 ? -5.225 0.672 6.058 1.00 89.75 92 GLU A N 1
ATOM 742 C CA . GLU A 1 92 ? -4.056 0.123 5.365 1.00 89.75 92 GLU A CA 1
ATOM 743 C C . GLU A 1 92 ? -4.394 -1.178 4.631 1.00 89.75 92 GLU A C 1
ATOM 745 O O . GLU A 1 92 ? -4.004 -1.334 3.473 1.00 89.75 92 GLU A O 1
ATOM 750 N N . LEU A 1 93 ? -5.166 -2.057 5.278 1.00 92.94 93 LEU A N 1
ATOM 751 C CA . LEU A 1 93 ? -5.671 -3.308 4.709 1.00 92.94 93 LEU A CA 1
ATOM 752 C C . LEU A 1 93 ? -6.526 -3.055 3.456 1.00 92.94 93 LEU A C 1
ATOM 754 O O . LEU A 1 93 ? -6.278 -3.622 2.394 1.00 92.94 93 LEU A O 1
ATOM 758 N N . GLU A 1 94 ? -7.499 -2.152 3.553 1.00 93.19 94 GLU A N 1
ATOM 759 C CA . GLU A 1 94 ? -8.347 -1.768 2.423 1.00 93.19 94 GLU A CA 1
ATOM 760 C C . GLU A 1 94 ? -7.558 -1.038 1.332 1.00 93.19 94 GLU A C 1
ATOM 762 O O . GLU A 1 94 ? -7.763 -1.270 0.142 1.00 93.19 94 GLU A O 1
ATOM 767 N N . GLY A 1 95 ? -6.622 -0.172 1.721 1.00 91.62 95 GLY A N 1
ATOM 768 C CA . GLY A 1 95 ? -5.748 0.522 0.785 1.00 91.62 95 GLY A CA 1
ATOM 769 C C . GLY A 1 95 ? -4.869 -0.443 -0.009 1.00 91.62 95 GLY A C 1
ATOM 770 O O . GLY A 1 95 ? -4.618 -0.199 -1.187 1.00 91.62 95 GLY A O 1
ATOM 771 N N . ALA A 1 96 ? -4.411 -1.535 0.608 1.00 92.19 96 ALA A N 1
ATOM 772 C CA . ALA A 1 96 ? -3.689 -2.603 -0.076 1.00 92.19 96 ALA A CA 1
ATOM 773 C C . ALA A 1 96 ? -4.561 -3.275 -1.142 1.00 92.19 96 ALA A C 1
ATOM 775 O O . ALA A 1 96 ? -4.138 -3.365 -2.293 1.00 92.19 96 ALA A O 1
ATOM 776 N N . LEU A 1 97 ? -5.798 -3.648 -0.803 1.00 94.31 97 LEU A N 1
ATOM 777 C CA . LEU A 1 97 ? -6.748 -4.207 -1.767 1.00 94.31 97 LEU A CA 1
ATOM 778 C C . LEU A 1 97 ? -6.967 -3.268 -2.963 1.00 94.31 97 LEU A C 1
ATOM 780 O O . LEU A 1 97 ? -6.806 -3.684 -4.109 1.00 94.31 97 LEU A O 1
ATOM 784 N N . ILE A 1 98 ? -7.247 -1.987 -2.706 1.00 92.69 98 ILE A N 1
ATOM 785 C CA . ILE A 1 98 ? -7.468 -0.989 -3.764 1.00 92.69 98 ILE A CA 1
ATOM 786 C C . ILE A 1 98 ? -6.233 -0.860 -4.667 1.00 92.69 98 ILE A C 1
ATOM 788 O O . ILE A 1 98 ? -6.362 -0.819 -5.891 1.00 92.69 98 ILE A O 1
ATOM 792 N N . ARG A 1 99 ? -5.021 -0.824 -4.090 1.00 91.62 99 ARG A N 1
ATOM 793 C CA . ARG A 1 99 ? -3.772 -0.765 -4.869 1.00 91.62 99 ARG A CA 1
ATOM 794 C C . ARG A 1 99 ? -3.575 -2.006 -5.736 1.00 91.62 99 ARG A C 1
ATOM 796 O O . ARG A 1 99 ? -3.222 -1.858 -6.904 1.00 91.62 99 ARG A O 1
ATOM 803 N N . ALA A 1 100 ? -3.809 -3.196 -5.185 1.00 93.00 100 ALA A N 1
ATOM 804 C CA . ALA A 1 100 ? -3.710 -4.452 -5.921 1.00 93.00 100 ALA A CA 1
ATOM 805 C C . ALA A 1 100 ? -4.679 -4.472 -7.111 1.00 93.00 100 ALA A C 1
ATOM 807 O O . ALA A 1 100 ? -4.269 -4.724 -8.241 1.00 93.00 100 ALA A O 1
ATOM 808 N N . VAL A 1 101 ? -5.942 -4.110 -6.883 1.00 92.88 101 VAL A N 1
ATOM 809 C CA . VAL A 1 101 ? -6.989 -4.073 -7.915 1.00 92.88 101 VAL A CA 1
ATOM 810 C C . VAL A 1 101 ? -6.669 -3.061 -9.005 1.00 92.88 101 VAL A C 1
ATOM 812 O O . VAL A 1 101 ? -6.723 -3.399 -10.188 1.00 92.88 101 VAL A O 1
ATOM 815 N N . ALA A 1 102 ? -6.271 -1.844 -8.629 1.00 89.75 102 ALA A N 1
ATOM 816 C CA . ALA A 1 102 ? -5.878 -0.821 -9.590 1.00 89.75 102 ALA A CA 1
ATOM 817 C C . ALA A 1 102 ? -4.700 -1.290 -10.454 1.00 89.75 102 ALA A C 1
ATOM 819 O O . ALA A 1 102 ? -4.723 -1.132 -11.671 1.00 89.75 102 ALA A O 1
ATOM 820 N N . TYR A 1 103 ? -3.690 -1.906 -9.838 1.00 88.50 103 TYR A N 1
ATOM 821 C CA . TYR A 1 103 ? -2.521 -2.419 -10.541 1.00 88.50 103 TYR A CA 1
ATOM 822 C C . TYR A 1 103 ? -2.892 -3.513 -11.551 1.00 88.50 103 TYR A C 1
ATOM 824 O O . TYR A 1 103 ? -2.601 -3.382 -12.738 1.00 88.50 103 TYR A O 1
ATOM 832 N N . ILE A 1 104 ? -3.607 -4.547 -11.109 1.00 91.06 104 ILE A N 1
ATOM 833 C CA . ILE A 1 104 ? -4.088 -5.641 -11.963 1.00 91.06 104 ILE A CA 1
ATOM 834 C C . ILE A 1 104 ? -4.936 -5.100 -13.122 1.00 91.06 104 ILE A C 1
ATOM 836 O O . ILE A 1 104 ? -4.714 -5.483 -14.271 1.00 91.06 104 ILE A O 1
ATOM 840 N N . SER A 1 105 ? -5.841 -4.155 -12.852 1.00 87.75 105 SER A N 1
ATOM 841 C CA . SER A 1 105 ? -6.694 -3.548 -13.877 1.00 87.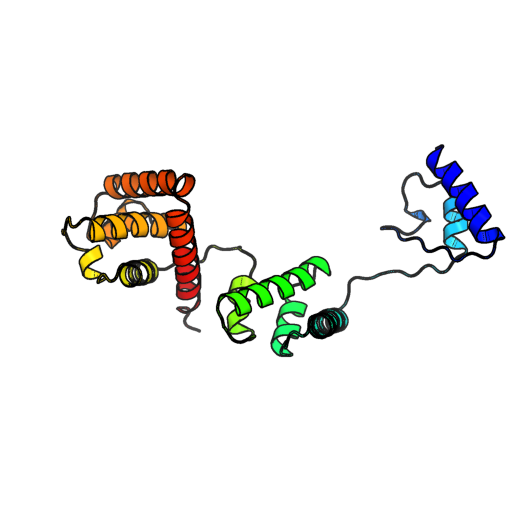75 105 SER A CA 1
ATOM 842 C C . SER A 1 105 ? -5.918 -2.712 -14.898 1.00 87.75 105 SER A C 1
ATOM 844 O O . SER A 1 105 ? -6.273 -2.734 -16.074 1.00 87.75 105 SER A O 1
ATOM 846 N N . ILE A 1 106 ? -4.898 -1.958 -14.477 1.00 87.44 106 ILE A N 1
ATOM 847 C CA . ILE A 1 106 ? -4.094 -1.109 -15.374 1.00 87.44 106 ILE A CA 1
ATOM 848 C C . ILE A 1 106 ? -3.233 -1.963 -16.309 1.00 87.44 106 ILE A C 1
ATOM 850 O O . ILE A 1 106 ? -3.068 -1.618 -17.478 1.00 87.44 106 ILE A O 1
ATOM 854 N N . TRP A 1 107 ? -2.684 -3.066 -15.799 1.00 87.50 107 TRP A N 1
ATOM 855 C CA . TRP A 1 107 ? -1.736 -3.908 -16.533 1.00 87.50 107 TRP A CA 1
ATOM 856 C C . TRP A 1 107 ? -2.374 -5.134 -17.197 1.00 87.50 107 TRP A C 1
ATOM 858 O O . TRP A 1 107 ? -1.699 -5.825 -17.956 1.00 87.50 107 TRP A O 1
ATOM 868 N N . GLY A 1 108 ? -3.655 -5.412 -16.934 1.00 88.50 108 GLY A N 1
ATOM 869 C CA . GLY A 1 108 ? -4.362 -6.573 -17.481 1.00 88.50 108 GLY A CA 1
ATOM 870 C C . GLY A 1 108 ? -3.810 -7.911 -16.980 1.00 88.50 108 GLY A C 1
ATOM 871 O O . GLY A 1 108 ? -3.808 -8.892 -17.721 1.00 88.50 108 GLY A O 1
ATOM 872 N N . LEU A 1 109 ? -3.298 -7.944 -15.748 1.00 89.06 109 LEU A N 1
ATOM 873 C CA . LEU A 1 109 ? -2.724 -9.142 -15.129 1.00 89.06 109 LEU A CA 1
ATOM 874 C C . LEU A 1 109 ? -3.796 -9.931 -14.361 1.00 89.06 109 LEU A C 1
ATOM 876 O O . LEU A 1 109 ? -4.803 -9.355 -13.962 1.00 89.06 109 LEU A O 1
ATOM 880 N N . PRO A 1 110 ? -3.616 -11.239 -14.116 1.00 91.81 110 PRO A N 1
ATOM 881 C CA . PRO A 1 110 ? -4.507 -11.985 -13.233 1.00 91.81 110 PRO A CA 1
ATOM 882 C C . PRO A 1 110 ? -4.252 -11.644 -11.755 1.00 91.81 110 PRO A C 1
ATOM 884 O O . PRO A 1 110 ? -3.115 -11.390 -11.351 1.00 91.81 110 PRO A O 1
ATOM 887 N N . MET A 1 111 ? -5.310 -11.677 -10.939 1.00 93.25 111 MET A N 1
ATOM 888 C CA . MET A 1 111 ? -5.267 -11.411 -9.495 1.00 93.25 111 MET A CA 1
ATOM 889 C C . MET A 1 111 ? -4.614 -12.577 -8.734 1.00 93.25 111 MET A C 1
ATOM 891 O O . MET A 1 111 ? -5.306 -13.391 -8.135 1.00 93.25 111 MET A O 1
ATOM 895 N N . THR A 1 112 ? -3.286 -12.682 -8.777 1.00 94.56 112 THR A N 1
ATOM 896 C CA . THR A 1 112 ? -2.510 -13.706 -8.055 1.00 94.56 112 THR A CA 1
ATOM 897 C C . THR A 1 112 ? -1.532 -13.062 -7.082 1.00 94.56 112 THR A C 1
ATOM 899 O O . THR A 1 112 ? -1.158 -11.896 -7.257 1.00 94.56 112 THR A O 1
ATOM 902 N N . VAL A 1 113 ? -1.092 -13.816 -6.069 1.00 91.69 113 VAL A N 1
ATOM 903 C CA . VAL A 1 113 ? -0.118 -13.335 -5.076 1.00 91.69 113 VAL A CA 1
ATOM 904 C C . VAL A 1 113 ? 1.158 -12.836 -5.757 1.00 91.69 113 VAL A C 1
ATOM 906 O O . VAL A 1 113 ? 1.652 -11.760 -5.410 1.00 91.69 113 VAL A O 1
ATOM 909 N N . GLU A 1 114 ? 1.662 -13.543 -6.774 1.00 88.94 114 GLU A N 1
ATOM 910 C CA . GLU A 1 114 ? 2.886 -13.146 -7.479 1.00 88.94 114 GLU A CA 1
ATOM 911 C C . GLU A 1 114 ? 2.742 -11.785 -8.169 1.00 88.94 114 GLU A C 1
ATOM 913 O O . GLU A 1 114 ? 3.662 -10.971 -8.124 1.00 88.94 114 GLU A O 1
ATOM 918 N N . ASN A 1 115 ? 1.581 -11.507 -8.768 1.00 88.56 115 ASN A N 1
ATOM 919 C CA . ASN A 1 115 ? 1.361 -10.271 -9.517 1.00 88.56 115 ASN A CA 1
ATOM 920 C C . ASN A 1 115 ? 1.104 -9.060 -8.616 1.00 88.56 115 ASN A C 1
ATOM 922 O O . ASN A 1 115 ? 1.425 -7.939 -9.003 1.00 88.56 115 ASN A O 1
ATOM 926 N N . ILE A 1 116 ? 0.531 -9.254 -7.426 1.00 89.62 116 ILE A N 1
ATOM 927 C CA . ILE A 1 116 ? 0.231 -8.147 -6.502 1.00 89.62 116 ILE A CA 1
ATOM 928 C C . ILE A 1 116 ? 1.380 -7.855 -5.534 1.00 89.62 116 ILE A C 1
ATOM 930 O O . ILE A 1 116 ? 1.506 -6.726 -5.064 1.00 89.62 116 ILE A O 1
ATOM 934 N N . THR A 1 117 ? 2.244 -8.833 -5.246 1.00 86.38 117 THR A N 1
ATOM 935 C CA . THR A 1 117 ? 3.392 -8.657 -4.338 1.00 86.38 117 THR A CA 1
ATOM 936 C C . THR A 1 117 ? 4.222 -7.404 -4.673 1.00 86.38 117 THR A C 1
ATOM 938 O O . THR A 1 117 ? 4.470 -6.604 -3.767 1.00 86.38 117 THR A O 1
ATOM 941 N N . PRO A 1 118 ? 4.562 -7.112 -5.950 1.00 76.62 118 PRO A N 1
ATOM 942 C CA . PRO A 1 118 ? 5.392 -5.961 -6.295 1.00 76.62 118 PRO A CA 1
ATOM 943 C C . PRO A 1 118 ? 4.833 -4.599 -5.865 1.00 76.62 118 PRO A C 1
ATOM 945 O O . PRO A 1 118 ? 5.611 -3.695 -5.553 1.00 76.62 118 PRO A O 1
ATOM 948 N N . VAL A 1 119 ? 3.502 -4.449 -5.855 1.00 83.12 119 VAL A N 1
ATOM 949 C CA . VAL A 1 119 ? 2.805 -3.200 -5.497 1.00 83.12 119 VAL A CA 1
ATOM 950 C C . VAL A 1 119 ? 2.421 -3.139 -4.014 1.00 83.12 119 VAL A C 1
ATOM 952 O O . VAL A 1 119 ? 2.109 -2.065 -3.490 1.00 83.12 119 VAL A O 1
ATOM 955 N N . LEU A 1 120 ? 2.425 -4.286 -3.332 1.00 83.50 120 LEU A N 1
ATOM 956 C CA . LEU A 1 120 ? 2.029 -4.412 -1.933 1.00 83.50 120 LEU A CA 1
ATOM 957 C C . LEU A 1 120 ? 3.201 -4.441 -0.957 1.00 83.50 120 LEU A C 1
ATOM 959 O O . LEU A 1 120 ? 2.989 -4.176 0.225 1.00 83.50 120 LEU A O 1
ATOM 963 N N . GLU A 1 121 ? 4.419 -4.703 -1.412 1.00 73.88 121 GLU A N 1
ATOM 964 C CA . GLU A 1 121 ? 5.603 -4.478 -0.590 1.00 73.88 121 GLU A CA 1
ATOM 965 C C . GLU A 1 121 ? 5.794 -2.967 -0.357 1.00 73.88 121 GLU A C 1
ATOM 967 O O . GLU A 1 121 ? 5.759 -2.187 -1.318 1.00 73.88 121 GLU A O 1
ATOM 972 N N . PRO A 1 122 ? 5.988 -2.511 0.898 1.00 53.66 122 PRO A N 1
ATOM 973 C CA . PRO A 1 122 ? 6.339 -1.121 1.150 1.00 53.66 122 PRO A CA 1
ATOM 974 C C . PRO A 1 122 ? 7.617 -0.775 0.370 1.00 53.66 122 PRO A C 1
ATOM 976 O O . PRO A 1 122 ? 8.474 -1.641 0.189 1.00 53.66 122 PRO A O 1
ATOM 979 N N . PRO A 1 123 ? 7.788 0.479 -0.086 1.00 46.56 123 PRO A N 1
ATOM 980 C CA . PRO A 1 123 ? 9.025 0.923 -0.711 1.00 46.56 123 PRO A CA 1
ATOM 981 C C . PRO A 1 123 ? 10.122 1.012 0.358 1.00 46.56 123 PRO A C 1
ATOM 983 O O . PRO A 1 123 ? 10.501 2.100 0.776 1.00 46.56 123 PRO A O 1
ATOM 986 N N . ASN A 1 124 ? 10.611 -0.126 0.842 1.00 38.38 124 ASN A N 1
ATOM 987 C CA . ASN A 1 124 ? 11.784 -0.200 1.689 1.00 38.38 124 ASN A CA 1
ATOM 988 C C . ASN A 1 124 ? 12.743 -1.248 1.141 1.00 38.38 124 ASN A C 1
ATOM 990 O O . ASN A 1 124 ? 12.362 -2.370 0.833 1.00 38.38 124 ASN A O 1
ATOM 994 N N . GLU A 1 125 ? 13.977 -0.772 0.990 1.00 42.19 125 GLU A N 1
ATOM 995 C CA . GLU A 1 125 ? 15.028 -1.247 0.098 1.00 42.19 125 GLU A CA 1
ATOM 996 C C . GLU A 1 125 ? 14.652 -1.107 -1.379 1.00 42.19 125 GLU A C 1
ATOM 998 O O . GLU A 1 125 ? 14.014 -1.957 -1.996 1.00 42.19 125 GLU A O 1
ATOM 1003 N N . LYS A 1 126 ? 15.110 -0.004 -1.992 1.00 47.16 126 LYS A N 1
ATOM 1004 C CA . LYS A 1 126 ? 15.397 -0.005 -3.427 1.00 47.16 126 LYS A CA 1
ATOM 1005 C C . LYS A 1 126 ? 16.315 -1.206 -3.674 1.00 47.16 126 LYS A C 1
ATOM 1007 O O . LYS A 1 126 ? 17.522 -1.082 -3.481 1.00 47.16 126 LYS A O 1
ATOM 1012 N N . MET A 1 127 ? 15.764 -2.363 -4.044 1.00 51.94 127 MET A N 1
ATOM 1013 C CA . MET A 1 127 ? 16.557 -3.436 -4.629 1.00 51.94 127 MET A CA 1
ATOM 1014 C C . MET A 1 127 ? 17.275 -2.795 -5.806 1.00 51.94 127 MET A C 1
ATOM 1016 O O . MET A 1 127 ? 16.630 -2.389 -6.775 1.00 51.94 127 MET A O 1
ATOM 1020 N N . ALA A 1 128 ? 18.586 -2.606 -5.668 1.00 64.19 128 ALA A N 1
ATOM 1021 C CA . ALA A 1 128 ? 19.383 -2.012 -6.719 1.00 64.19 128 ALA A CA 1
ATOM 1022 C C . ALA A 1 128 ? 19.221 -2.901 -7.955 1.00 64.19 128 ALA A C 1
ATOM 1024 O O . ALA A 1 128 ? 19.578 -4.078 -7.932 1.00 64.19 128 ALA A O 1
ATOM 1025 N N . ALA A 1 129 ? 18.616 -2.361 -9.008 1.00 80.94 129 ALA A N 1
ATOM 1026 C CA . ALA A 1 129 ? 18.480 -3.073 -10.260 1.00 80.94 129 ALA A CA 1
ATOM 1027 C C . ALA A 1 129 ? 19.869 -3.389 -10.826 1.00 80.94 129 ALA A C 1
ATOM 1029 O O . ALA A 1 129 ? 20.832 -2.647 -10.615 1.00 80.94 129 ALA A O 1
ATOM 1030 N N . THR A 1 130 ? 19.979 -4.494 -11.557 1.00 89.31 130 THR A N 1
ATOM 1031 C CA . THR A 1 130 ? 21.224 -4.823 -12.250 1.00 89.31 130 THR A CA 1
ATOM 1032 C C . THR A 1 130 ? 21.398 -3.893 -13.458 1.00 89.31 130 THR A C 1
ATOM 1034 O O . THR A 1 130 ? 20.408 -3.560 -14.127 1.00 89.31 130 THR A O 1
ATOM 1037 N N . PRO A 1 131 ? 22.628 -3.450 -13.773 1.00 91.25 131 PRO A N 1
ATOM 1038 C CA . PRO A 1 131 ? 22.883 -2.631 -14.957 1.00 91.25 131 PRO A CA 1
ATOM 1039 C C . PRO A 1 131 ? 22.374 -3.279 -16.248 1.00 91.25 131 PRO A C 1
ATOM 1041 O O . PRO A 1 131 ? 21.794 -2.608 -17.103 1.00 91.25 131 PRO A O 1
ATOM 1044 N N . GLU A 1 132 ? 22.493 -4.601 -16.356 1.00 92.12 132 GLU A N 1
ATOM 1045 C CA . GLU A 1 132 ? 22.029 -5.385 -17.497 1.00 92.12 132 GLU A CA 1
ATOM 1046 C C . GLU A 1 132 ? 20.510 -5.317 -17.667 1.00 92.12 132 GLU A C 1
ATOM 1048 O O . GLU A 1 132 ? 20.024 -5.217 -18.797 1.00 92.12 132 GLU A O 1
ATOM 1053 N N . ALA A 1 133 ? 19.745 -5.355 -16.570 1.00 91.50 133 ALA A N 1
ATOM 1054 C CA . ALA A 1 133 ? 18.293 -5.213 -16.623 1.00 91.50 133 ALA A CA 1
ATOM 1055 C C . ALA A 1 133 ? 17.897 -3.822 -17.134 1.00 91.50 133 ALA A C 1
ATOM 1057 O O . ALA A 1 133 ? 17.031 -3.705 -18.002 1.00 91.50 133 ALA A O 1
ATOM 1058 N N . ILE A 1 134 ? 18.577 -2.774 -16.662 1.00 94.62 134 ILE A N 1
ATOM 1059 C CA . ILE A 1 134 ? 18.319 -1.399 -17.103 1.00 94.62 134 ILE A CA 1
ATOM 1060 C C . ILE A 1 134 ? 18.659 -1.233 -18.586 1.00 94.62 134 ILE A C 1
ATOM 1062 O O . ILE A 1 134 ? 17.843 -0.699 -19.338 1.00 94.62 134 ILE A O 1
ATOM 1066 N N . LEU A 1 135 ? 19.812 -1.739 -19.038 1.00 95.19 135 LEU A N 1
ATOM 1067 C CA . LEU A 1 135 ? 20.197 -1.703 -20.452 1.00 95.19 135 LEU A CA 1
ATOM 1068 C C . LEU A 1 135 ? 19.173 -2.414 -21.336 1.00 95.19 135 LEU A C 1
ATOM 1070 O O . LEU A 1 135 ? 18.791 -1.863 -22.362 1.00 95.19 135 LEU A O 1
ATOM 1074 N N . LYS A 1 136 ? 18.686 -3.593 -20.929 1.00 94.75 136 LYS A N 1
ATOM 1075 C CA . LYS A 1 136 ? 17.647 -4.334 -21.664 1.00 94.75 136 LYS A CA 1
ATOM 1076 C C . LYS A 1 136 ? 16.342 -3.553 -21.770 1.00 94.75 136 LYS A C 1
ATOM 1078 O O . LYS A 1 136 ? 15.780 -3.458 -22.859 1.00 94.75 136 LYS A O 1
ATOM 1083 N N . VAL A 1 137 ? 15.864 -2.991 -20.658 1.00 94.56 137 VAL A N 1
ATOM 1084 C CA . VAL A 1 137 ? 14.605 -2.230 -20.628 1.00 94.56 137 VAL A CA 1
ATOM 1085 C C . VAL A 1 137 ? 14.702 -0.979 -21.502 1.00 94.56 137 VAL A C 1
ATOM 1087 O O . VAL A 1 137 ? 13.782 -0.696 -22.266 1.00 94.56 137 VAL A O 1
ATOM 1090 N N . VAL A 1 138 ? 15.823 -0.259 -21.433 1.00 96.31 138 VAL A N 1
ATOM 1091 C CA . VAL A 1 138 ? 16.057 0.947 -22.237 1.00 96.31 138 VAL A CA 1
ATOM 1092 C C . VAL A 1 138 ? 16.205 0.595 -23.715 1.00 96.31 138 VAL A C 1
ATOM 1094 O O . VAL A 1 138 ? 15.520 1.185 -24.544 1.00 96.31 138 VAL A O 1
ATOM 1097 N N . ALA A 1 139 ? 17.040 -0.391 -24.050 1.00 95.31 139 ALA A N 1
ATOM 1098 C CA . ALA A 1 139 ? 17.250 -0.852 -25.421 1.00 95.31 139 ALA A CA 1
ATOM 1099 C C . ALA A 1 139 ? 15.924 -1.262 -26.081 1.00 95.31 139 ALA A C 1
ATOM 1101 O O . ALA A 1 139 ? 15.566 -0.733 -27.131 1.00 95.31 139 ALA A O 1
ATOM 1102 N N . GLY A 1 140 ? 15.137 -2.102 -25.401 1.00 93.50 140 GLY A N 1
ATOM 1103 C CA . GLY A 1 140 ? 13.844 -2.563 -25.904 1.00 93.50 140 GLY A CA 1
ATOM 1104 C C . GLY A 1 140 ? 12.753 -1.491 -25.961 1.00 93.50 140 GLY A C 1
ATOM 1105 O O . GLY A 1 140 ? 11.760 -1.694 -26.642 1.00 93.50 140 GLY A O 1
ATOM 1106 N N . ASN A 1 141 ? 12.886 -0.364 -25.255 1.00 94.44 141 ASN A N 1
ATOM 1107 C CA . ASN A 1 141 ? 11.930 0.744 -25.369 1.00 94.44 141 ASN A CA 1
ATOM 1108 C C . ASN A 1 141 ? 12.202 1.647 -26.576 1.00 94.44 141 ASN A C 1
ATOM 1110 O O . ASN A 1 141 ? 11.293 2.311 -27.060 1.00 94.44 141 ASN A O 1
ATOM 1114 N N . PHE A 1 142 ? 13.458 1.726 -27.010 1.00 93.38 142 PHE A N 1
ATOM 1115 C CA . PHE A 1 142 ? 13.878 2.585 -28.117 1.00 93.38 142 PHE A CA 1
ATOM 1116 C C . PHE A 1 142 ? 14.183 1.794 -29.395 1.00 93.38 142 PHE A C 1
ATOM 1118 O O . PHE A 1 142 ? 14.760 2.364 -30.316 1.00 93.38 142 PHE A O 1
ATOM 1125 N N . ASP A 1 143 ? 13.819 0.507 -29.438 1.00 94.56 143 ASP A N 1
ATOM 1126 C CA . ASP A 1 143 ? 14.110 -0.419 -30.541 1.00 94.56 143 ASP A CA 1
ATOM 1127 C C . ASP A 1 143 ? 15.600 -0.440 -30.931 1.00 94.56 143 ASP A C 1
ATOM 1129 O O . ASP A 1 143 ? 15.973 -0.475 -32.104 1.00 94.56 143 ASP A O 1
ATOM 1133 N N . LEU A 1 144 ? 16.474 -0.403 -29.920 1.00 95.38 144 LEU A N 1
ATOM 1134 C CA . LEU A 1 144 ? 17.928 -0.459 -30.067 1.00 95.38 144 LEU A CA 1
ATOM 1135 C C . LEU A 1 144 ? 18.475 -1.785 -29.543 1.00 95.38 144 LEU A C 1
ATOM 1137 O O . LEU A 1 144 ? 17.881 -2.420 -28.672 1.00 95.38 144 LEU A O 1
ATOM 1141 N N . SER A 1 145 ? 19.657 -2.180 -30.015 1.00 95.44 145 SER A N 1
ATOM 1142 C CA . SER A 1 145 ? 20.417 -3.251 -29.369 1.00 95.44 145 SER A CA 1
ATOM 1143 C C . SER A 1 145 ? 21.192 -2.724 -28.151 1.00 95.44 145 SER A C 1
ATOM 1145 O O . SER A 1 145 ? 21.484 -1.530 -28.031 1.00 95.44 145 SER A O 1
ATOM 1147 N N . ILE A 1 146 ? 21.578 -3.615 -27.232 1.00 95.62 146 ILE A N 1
ATOM 1148 C CA . ILE A 1 146 ? 22.482 -3.243 -26.128 1.00 95.62 146 ILE A CA 1
ATOM 1149 C C . ILE A 1 146 ? 23.839 -2.783 -26.683 1.00 95.62 146 ILE A C 1
ATOM 1151 O O . ILE A 1 146 ? 24.436 -1.843 -26.155 1.00 95.62 146 ILE A O 1
ATOM 1155 N N . ASP A 1 147 ? 24.300 -3.386 -27.780 1.00 95.62 147 ASP A N 1
ATOM 1156 C CA . ASP A 1 147 ? 25.549 -3.005 -28.439 1.00 95.62 147 ASP A CA 1
ATOM 1157 C C . ASP A 1 147 ? 25.478 -1.585 -29.013 1.00 95.62 147 ASP A C 1
ATOM 1159 O O . ASP A 1 147 ? 26.445 -0.830 -28.902 1.00 95.62 147 ASP A O 1
ATOM 1163 N N . ASP A 1 148 ? 24.320 -1.150 -29.520 1.00 95.50 148 ASP A N 1
ATOM 1164 C CA . ASP A 1 148 ? 24.116 0.240 -29.940 1.00 95.50 148 ASP A CA 1
ATOM 1165 C C . ASP A 1 148 ? 24.312 1.209 -28.770 1.00 95.50 148 ASP A C 1
ATOM 1167 O O . ASP A 1 148 ? 25.009 2.228 -28.908 1.00 95.50 148 ASP A O 1
ATOM 1171 N N . LEU A 1 149 ? 23.766 0.873 -27.596 1.00 95.81 149 LEU A N 1
ATOM 1172 C CA . LEU A 1 149 ? 23.935 1.661 -26.373 1.00 95.81 149 LEU A CA 1
ATOM 1173 C C . LEU A 1 149 ? 25.395 1.699 -25.908 1.00 95.81 149 LEU A C 1
ATOM 1175 O O . LEU A 1 149 ? 25.831 2.744 -25.425 1.00 95.81 149 LEU A O 1
ATOM 1179 N N . LYS A 1 150 ? 26.163 0.625 -26.118 1.00 95.94 150 LYS A N 1
ATOM 1180 C CA . LYS A 1 150 ? 27.600 0.549 -25.798 1.00 95.94 150 LYS A CA 1
ATOM 1181 C C . LYS A 1 150 ? 28.514 1.099 -26.901 1.00 95.94 150 LYS A C 1
ATOM 1183 O O . LYS A 1 150 ? 29.708 1.286 -26.687 1.00 95.94 150 LYS A O 1
ATOM 1188 N N . SER A 1 151 ? 27.979 1.392 -28.084 1.00 94.31 151 SER A N 1
ATOM 1189 C CA . SER A 1 151 ? 28.781 1.827 -29.228 1.00 94.31 151 SER A CA 1
ATOM 1190 C C . SER A 1 151 ? 29.308 3.270 -29.114 1.00 94.31 151 SER A C 1
ATOM 1192 O O . SER A 1 151 ? 28.941 4.078 -28.250 1.00 94.31 151 SER A O 1
ATOM 1194 N N . ASN A 1 152 ? 30.145 3.650 -30.081 1.00 91.31 152 ASN A N 1
ATOM 1195 C CA . ASN A 1 152 ? 30.567 5.038 -30.296 1.00 91.31 152 ASN A CA 1
ATOM 1196 C C . ASN A 1 152 ? 29.649 5.822 -31.245 1.00 91.31 152 ASN A C 1
ATOM 1198 O O . ASN A 1 152 ? 29.953 6.966 -31.587 1.00 91.31 152 ASN A O 1
ATOM 1202 N N . SER A 1 153 ? 28.511 5.243 -31.647 1.00 91.62 153 SER A N 1
ATOM 1203 C CA . SER A 1 153 ? 27.558 5.914 -32.530 1.00 91.62 153 SER A CA 1
ATOM 1204 C C . SER A 1 153 ? 27.030 7.207 -31.905 1.00 91.62 153 SER A C 1
ATOM 1206 O O . SER A 1 153 ? 26.670 7.240 -30.724 1.00 91.62 153 SER A O 1
ATOM 1208 N N . ARG A 1 154 ? 26.972 8.272 -32.710 1.00 89.88 154 ARG A N 1
ATOM 1209 C CA . ARG A 1 154 ? 26.477 9.605 -32.321 1.00 89.88 154 ARG A CA 1
ATOM 1210 C C . ARG A 1 154 ? 25.066 9.896 -32.841 1.00 89.88 154 ARG A C 1
ATOM 1212 O O . ARG A 1 154 ? 24.630 11.043 -32.778 1.00 89.88 154 ARG A O 1
ATOM 1219 N N . ARG A 1 155 ? 24.360 8.886 -33.369 1.00 95.38 155 ARG A N 1
ATOM 1220 C CA . ARG A 1 155 ? 22.967 9.043 -33.818 1.00 95.38 155 ARG A CA 1
ATOM 1221 C C . ARG A 1 155 ? 22.101 9.579 -32.680 1.00 95.38 155 ARG A C 1
ATOM 1223 O O . ARG A 1 155 ? 22.303 9.221 -31.515 1.00 95.38 155 ARG A O 1
ATOM 1230 N N . ARG A 1 156 ? 21.159 10.458 -33.024 1.00 94.19 156 ARG A N 1
ATOM 1231 C CA . ARG A 1 156 ? 20.355 11.195 -32.044 1.00 94.19 156 ARG A CA 1
ATOM 1232 C C . ARG A 1 156 ? 19.524 10.246 -31.188 1.00 94.19 156 ARG A C 1
ATOM 1234 O O . ARG A 1 156 ? 19.519 10.424 -29.973 1.00 94.19 156 ARG A O 1
ATOM 1241 N N . GLU A 1 157 ? 18.887 9.243 -31.792 1.00 94.31 157 GLU A N 1
ATOM 1242 C CA . GLU A 1 157 ? 18.081 8.261 -31.062 1.00 94.31 157 GLU A CA 1
ATOM 1243 C C . GLU A 1 157 ? 18.916 7.462 -30.049 1.00 94.31 157 GLU A C 1
ATOM 1245 O O . GLU A 1 157 ? 18.523 7.327 -28.893 1.00 94.31 157 GLU A O 1
ATOM 1250 N N . ILE A 1 158 ? 20.132 7.051 -30.424 1.00 96.12 158 ILE A N 1
ATOM 1251 C CA . ILE A 1 158 ? 21.032 6.299 -29.540 1.00 96.12 158 ILE A CA 1
ATOM 1252 C C . ILE A 1 158 ? 21.542 7.186 -28.399 1.00 96.12 158 ILE A C 1
ATOM 1254 O O . ILE A 1 158 ? 21.566 6.774 -27.242 1.00 96.12 158 ILE A O 1
ATOM 1258 N N . SER A 1 159 ? 21.934 8.426 -28.704 1.00 95.44 159 SER A N 1
ATOM 1259 C CA . SER A 1 159 ? 22.376 9.389 -27.688 1.00 95.44 159 SER A CA 1
ATOM 1260 C C . SER A 1 159 ? 21.274 9.678 -26.664 1.00 95.44 159 SER A C 1
ATOM 1262 O O . SER A 1 159 ? 21.535 9.724 -25.462 1.00 95.44 159 SER A O 1
ATOM 1264 N N . TRP A 1 160 ? 20.030 9.809 -27.129 1.00 96.19 160 TRP A N 1
ATOM 1265 C CA . TRP A 1 160 ? 18.867 10.012 -26.272 1.00 96.19 160 TRP A CA 1
ATOM 1266 C C . TRP A 1 160 ? 18.589 8.807 -25.368 1.00 96.19 160 TRP A C 1
ATOM 1268 O O . TRP A 1 160 ? 18.457 8.970 -24.154 1.00 96.19 160 TRP A O 1
ATOM 1278 N N . ALA A 1 161 ? 18.600 7.595 -25.929 1.00 96.88 161 ALA A N 1
ATOM 1279 C CA . ALA A 1 161 ? 18.428 6.368 -25.160 1.00 96.88 161 ALA A CA 1
ATOM 1280 C C . ALA A 1 161 ? 19.525 6.197 -24.092 1.00 96.88 161 ALA A C 1
ATOM 1282 O O . ALA A 1 161 ? 19.220 5.853 -22.951 1.00 96.88 161 ALA A O 1
ATOM 1283 N N . ARG A 1 162 ? 20.790 6.523 -24.405 1.00 97.44 162 ARG A N 1
ATOM 1284 C CA . ARG A 1 162 ? 21.883 6.526 -23.412 1.00 97.44 162 ARG A CA 1
ATOM 1285 C C . ARG A 1 162 ? 21.656 7.542 -22.299 1.00 97.44 162 ARG A C 1
ATOM 1287 O O . ARG A 1 162 ? 21.865 7.203 -21.142 1.00 97.44 162 ARG A O 1
ATOM 1294 N N . GLN A 1 163 ? 21.222 8.763 -22.625 1.00 97.19 163 GLN A N 1
ATOM 1295 C CA . GLN A 1 163 ? 20.959 9.799 -21.617 1.00 97.19 163 GLN A CA 1
ATOM 1296 C C . GLN A 1 163 ? 19.904 9.334 -20.607 1.00 97.19 163 GLN A C 1
ATOM 1298 O O . GLN A 1 163 ? 20.107 9.445 -19.397 1.00 97.19 163 GLN A O 1
ATOM 1303 N N . ILE A 1 164 ? 18.817 8.743 -21.108 1.00 97.38 164 ILE A N 1
ATOM 1304 C CA . ILE A 1 164 ? 17.759 8.152 -20.282 1.00 97.38 164 ILE A CA 1
ATOM 1305 C C . ILE A 1 164 ? 18.287 6.959 -19.481 1.00 97.38 164 ILE A C 1
ATOM 1307 O O . ILE A 1 164 ? 18.038 6.869 -18.281 1.00 97.38 164 ILE A O 1
ATOM 1311 N N . GLY A 1 165 ? 19.053 6.066 -20.109 1.00 97.12 165 GLY A N 1
ATOM 1312 C CA . GLY A 1 165 ? 19.622 4.900 -19.438 1.00 97.12 165 GLY A CA 1
ATOM 1313 C C . GLY A 1 165 ? 20.585 5.261 -18.306 1.00 97.12 165 GLY A C 1
ATOM 1314 O O . GLY A 1 165 ? 20.491 4.684 -17.226 1.00 97.12 165 GLY A O 1
ATOM 1315 N N . MET A 1 166 ? 21.453 6.255 -18.506 1.00 97.50 166 MET A N 1
ATOM 1316 C CA . MET A 1 166 ? 22.362 6.771 -17.475 1.00 97.50 166 MET A CA 1
ATOM 1317 C C . MET A 1 166 ? 21.595 7.368 -16.294 1.00 97.50 166 MET A C 1
ATOM 1319 O O . MET A 1 166 ? 21.910 7.071 -15.141 1.00 97.50 166 MET A O 1
ATOM 1323 N N . TYR A 1 167 ? 20.556 8.162 -16.575 1.00 96.81 167 TYR A N 1
ATOM 1324 C CA . TYR A 1 167 ? 19.674 8.702 -15.544 1.00 96.81 167 TYR A CA 1
ATOM 1325 C C . TYR A 1 167 ? 18.997 7.581 -14.741 1.00 96.81 167 TYR A C 1
ATOM 1327 O O . TYR A 1 167 ? 19.038 7.593 -13.512 1.00 96.81 167 TYR A O 1
ATOM 1335 N N . LEU A 1 168 ? 18.434 6.573 -15.412 1.00 95.12 168 LEU A N 1
ATOM 1336 C CA . LEU A 1 168 ? 17.769 5.446 -14.752 1.00 95.12 168 LEU A CA 1
ATOM 1337 C C . LEU A 1 168 ? 18.747 4.593 -13.933 1.00 95.12 168 LEU A C 1
ATOM 1339 O O . LEU A 1 168 ? 18.430 4.253 -12.794 1.00 95.12 168 LEU A O 1
ATOM 1343 N N . MET A 1 169 ? 19.956 4.319 -14.442 1.00 94.38 169 MET A N 1
ATOM 1344 C CA . MET A 1 169 ? 21.008 3.654 -13.660 1.00 94.38 169 MET A CA 1
ATOM 1345 C C . MET A 1 169 ? 21.350 4.435 -12.396 1.00 94.38 169 MET A C 1
ATOM 1347 O O . MET A 1 169 ? 21.529 3.838 -11.337 1.00 94.38 169 MET A O 1
ATOM 1351 N N . ARG A 1 170 ? 21.383 5.768 -12.469 1.00 91.56 170 ARG A N 1
ATOM 1352 C CA . ARG A 1 170 ? 21.646 6.611 -11.301 1.00 91.56 170 ARG A CA 1
ATOM 1353 C C . ARG A 1 170 ? 20.528 6.559 -10.256 1.00 91.56 170 ARG A C 1
ATOM 1355 O O . ARG A 1 170 ? 20.816 6.724 -9.075 1.00 91.56 170 ARG A O 1
ATOM 1362 N N . GLN A 1 171 ? 19.277 6.353 -10.669 1.00 88.94 171 GLN A N 1
ATOM 1363 C CA . GLN A 1 171 ? 18.124 6.300 -9.759 1.00 88.94 171 GLN A CA 1
ATOM 1364 C C . GLN A 1 171 ? 17.901 4.925 -9.120 1.00 88.94 171 GLN A C 1
ATOM 1366 O O . GLN A 1 171 ? 17.441 4.851 -7.972 1.00 88.94 171 GLN A O 1
ATOM 1371 N N . HIS A 1 172 ? 18.210 3.866 -9.872 1.00 87.12 172 HIS A N 1
ATOM 1372 C CA . HIS A 1 172 ? 17.833 2.487 -9.556 1.00 87.12 172 HIS A CA 1
ATOM 1373 C C . HIS A 1 172 ? 19.012 1.583 -9.191 1.00 87.12 172 HIS A C 1
ATOM 1375 O O . HIS A 1 172 ? 18.786 0.433 -8.842 1.00 87.12 172 HIS A O 1
ATOM 1381 N N . THR A 1 173 ? 20.256 2.070 -9.235 1.00 87.62 173 THR A N 1
ATOM 1382 C CA . THR A 1 173 ? 21.452 1.310 -8.820 1.00 87.62 173 THR A CA 1
ATOM 1383 C C . THR A 1 173 ? 22.290 2.087 -7.802 1.00 87.62 173 THR A C 1
ATOM 1385 O O . THR A 1 173 ? 22.107 3.289 -7.614 1.00 87.62 173 THR A O 1
ATOM 1388 N N . SER A 1 174 ? 23.247 1.412 -7.163 1.00 84.88 174 SER A N 1
ATOM 1389 C CA . SER A 1 174 ? 24.264 2.021 -6.292 1.00 84.88 174 SER A CA 1
ATOM 1390 C C . SER A 1 174 ? 25.574 2.360 -7.026 1.00 84.88 174 SER A C 1
ATOM 1392 O O . SER A 1 174 ? 26.586 2.649 -6.383 1.00 84.88 174 SER A O 1
ATOM 1394 N N . LEU A 1 175 ? 25.588 2.335 -8.366 1.00 86.38 175 LEU A N 1
ATOM 1395 C CA . LEU A 1 175 ? 26.803 2.570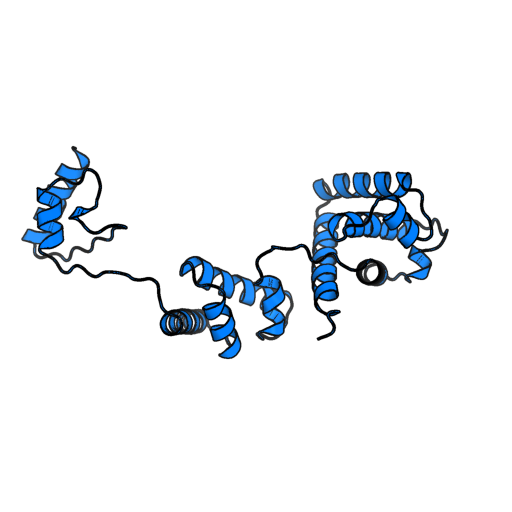 -9.146 1.00 86.38 175 LEU A CA 1
ATOM 1396 C C . LEU A 1 175 ? 27.315 4.016 -9.038 1.00 86.38 175 LEU A C 1
ATOM 1398 O O . LEU A 1 175 ? 26.568 5.003 -9.039 1.00 86.38 175 LEU A O 1
ATOM 1402 N N . SER A 1 176 ? 28.642 4.144 -9.011 1.00 91.38 176 SER A N 1
ATOM 1403 C CA . SER A 1 176 ? 29.320 5.431 -9.148 1.00 91.38 176 SER A CA 1
ATOM 1404 C C . SER A 1 176 ? 29.228 5.947 -10.590 1.00 91.38 176 SER A C 1
ATOM 1406 O O . SER A 1 176 ? 29.049 5.177 -11.532 1.00 91.38 176 SER A O 1
ATOM 1408 N N . LEU A 1 177 ? 29.369 7.262 -10.786 1.00 91.88 177 LEU A N 1
ATOM 1409 C CA . LEU A 1 177 ? 29.295 7.880 -12.118 1.00 91.88 177 LEU A CA 1
ATOM 1410 C C . LEU A 1 177 ? 30.298 7.278 -13.127 1.00 91.88 177 LEU A C 1
ATOM 1412 O O . LEU A 1 177 ? 29.885 7.035 -14.259 1.00 91.88 177 LEU A O 1
ATOM 1416 N N . PRO A 1 178 ? 31.560 6.967 -12.751 1.00 93.19 178 PRO A N 1
ATOM 1417 C CA . PRO A 1 178 ? 32.474 6.257 -13.646 1.00 93.19 178 PRO A CA 1
ATOM 1418 C C . PRO A 1 178 ? 31.963 4.867 -14.039 1.00 93.19 178 PRO A C 1
ATOM 1420 O O . PRO A 1 178 ? 31.981 4.527 -15.216 1.00 93.19 178 PRO A O 1
ATOM 1423 N N . ARG A 1 179 ? 31.428 4.095 -13.080 1.00 94.75 179 ARG A N 1
ATOM 1424 C CA . ARG A 1 179 ? 30.876 2.757 -13.348 1.00 94.75 179 ARG A CA 1
ATOM 1425 C C . ARG A 1 179 ? 29.660 2.804 -14.269 1.00 94.75 179 ARG A C 1
ATOM 1427 O O . ARG A 1 179 ? 29.561 1.995 -15.177 1.00 94.75 179 ARG A O 1
ATOM 1434 N N . ILE A 1 180 ? 28.773 3.787 -14.100 1.00 95.69 180 ILE A N 1
ATOM 1435 C CA . ILE A 1 180 ? 27.665 4.006 -15.044 1.00 95.69 180 ILE A CA 1
ATOM 1436 C C . ILE A 1 180 ? 28.220 4.297 -16.446 1.00 95.69 180 ILE A C 1
ATOM 1438 O O . ILE A 1 180 ? 27.720 3.767 -17.430 1.00 95.69 180 ILE A O 1
ATOM 1442 N N . GLY A 1 181 ? 29.270 5.112 -16.554 1.00 94.81 181 GLY A N 1
ATOM 1443 C CA . GLY A 1 181 ? 29.935 5.392 -17.827 1.00 94.81 181 GLY A CA 1
ATOM 1444 C C . GLY A 1 181 ? 30.502 4.141 -18.509 1.00 94.81 181 GLY A C 1
ATOM 1445 O O . GLY A 1 181 ? 30.329 3.972 -19.720 1.00 94.81 181 GLY A O 1
ATOM 1446 N N . GLU A 1 182 ? 31.122 3.243 -17.738 1.00 95.12 182 GLU A N 1
ATOM 1447 C CA . GLU A 1 182 ? 31.635 1.947 -18.210 1.00 95.12 182 GLU A CA 1
ATOM 1448 C C . GLU A 1 182 ? 30.530 1.091 -18.851 1.00 95.12 182 GLU A C 1
ATOM 1450 O O . GLU A 1 182 ? 30.718 0.599 -19.966 1.00 95.12 182 GLU A O 1
ATOM 1455 N N . GLU A 1 183 ? 29.349 1.016 -18.230 1.00 96.56 183 GLU A N 1
ATOM 1456 C CA . GLU A 1 183 ? 28.196 0.253 -18.739 1.00 96.56 183 GLU A CA 1
ATOM 1457 C C . GLU A 1 183 ? 27.672 0.738 -20.101 1.00 96.56 183 GLU A C 1
ATOM 1459 O O . GLU A 1 183 ? 27.072 -0.032 -20.852 1.00 96.56 183 GLU A O 1
ATOM 1464 N N . PHE A 1 184 ? 27.943 1.994 -20.468 1.00 96.19 184 PHE A N 1
ATOM 1465 C CA . PHE A 1 184 ? 27.587 2.578 -21.768 1.00 96.19 184 PHE A CA 1
ATOM 1466 C C . PHE A 1 184 ? 28.768 2.638 -22.751 1.00 96.19 184 PHE A C 1
ATOM 1468 O O . PHE A 1 184 ? 28.799 3.483 -23.651 1.00 96.19 184 PHE A O 1
ATOM 1475 N N . GLY A 1 185 ? 29.742 1.736 -22.599 1.00 91.94 185 GLY A N 1
ATOM 1476 C CA . GLY A 1 185 ? 30.892 1.626 -23.498 1.00 91.94 185 GLY A CA 1
ATOM 1477 C C . GLY A 1 185 ? 32.009 2.611 -23.166 1.00 91.94 185 GLY A C 1
ATOM 1478 O O . GLY A 1 185 ? 32.572 3.233 -24.068 1.00 91.94 185 GLY A O 1
ATOM 1479 N N . GLY A 1 186 ? 32.294 2.791 -21.873 1.00 91.00 186 GLY A N 1
ATOM 1480 C CA . GLY A 1 186 ? 33.409 3.616 -21.397 1.00 91.00 186 GLY A CA 1
ATOM 1481 C C . GLY A 1 186 ? 33.200 5.120 -21.580 1.00 91.00 186 GLY A C 1
ATOM 1482 O O . GLY A 1 186 ? 34.136 5.836 -21.934 1.00 91.00 186 GLY A O 1
ATOM 1483 N N . LYS A 1 187 ? 31.972 5.620 -21.390 1.00 90.88 187 LYS A N 1
ATOM 1484 C CA . LYS A 1 187 ? 31.702 7.065 -21.428 1.00 90.88 187 LYS A CA 1
ATOM 1485 C C . LYS A 1 187 ? 32.287 7.756 -20.203 1.00 90.88 187 LYS A C 1
ATOM 1487 O O . LYS A 1 187 ? 32.270 7.217 -19.102 1.00 90.88 187 LYS A O 1
ATOM 1492 N N . ASP A 1 188 ? 32.763 8.981 -20.400 1.00 93.69 188 ASP A N 1
ATOM 1493 C CA . ASP A 1 188 ? 33.326 9.776 -19.316 1.00 93.69 188 ASP A CA 1
ATOM 1494 C C . ASP A 1 188 ? 32.254 10.118 -18.264 1.00 93.69 188 ASP A C 1
ATOM 1496 O O . ASP A 1 188 ? 31.107 10.424 -18.600 1.00 93.69 188 ASP A O 1
ATOM 1500 N N . HIS A 1 189 ? 32.630 10.108 -16.984 1.00 90.69 189 HIS A N 1
ATOM 1501 C CA . HIS A 1 189 ? 31.746 10.462 -15.871 1.00 90.69 189 HIS A CA 1
ATOM 1502 C C . HIS A 1 189 ? 31.077 11.844 -16.034 1.00 90.69 189 HIS A C 1
ATOM 1504 O O . HIS A 1 189 ? 29.924 12.010 -15.639 1.00 90.69 189 HIS A O 1
ATOM 1510 N N . THR A 1 190 ? 31.736 12.815 -16.675 1.00 94.12 190 THR A N 1
ATOM 1511 C CA . THR A 1 190 ? 31.156 14.130 -17.011 1.00 94.12 190 THR A CA 1
ATOM 1512 C C . THR A 1 190 ? 29.991 14.021 -17.997 1.00 94.12 190 THR A C 1
ATOM 1514 O O . THR A 1 190 ? 29.011 14.757 -17.883 1.00 94.12 190 THR A O 1
ATOM 1517 N N . THR A 1 191 ? 30.035 13.051 -18.916 1.00 93.94 191 THR A N 1
ATOM 1518 C CA . THR A 1 191 ? 28.921 12.747 -19.830 1.00 93.94 191 THR A CA 1
ATOM 1519 C C . THR A 1 191 ? 27.729 12.187 -19.061 1.00 93.94 191 THR A C 1
ATOM 1521 O O . THR A 1 191 ? 26.584 12.523 -19.369 1.00 93.94 191 THR A O 1
ATOM 1524 N N . VAL A 1 192 ? 27.984 11.365 -18.039 1.00 96.12 192 VAL A N 1
ATOM 1525 C CA . VAL A 1 192 ? 26.939 10.826 -17.157 1.00 96.12 192 VAL A CA 1
ATOM 1526 C C . VAL A 1 192 ? 26.284 11.951 -16.356 1.00 96.12 192 VAL A C 1
ATOM 1528 O O . VAL A 1 192 ? 25.058 12.016 -16.313 1.00 96.12 192 VAL A O 1
ATOM 1531 N N . ILE A 1 193 ? 27.074 12.870 -15.788 1.00 95.44 193 ILE A N 1
ATOM 1532 C CA . ILE A 1 193 ? 26.564 14.054 -15.070 1.00 95.44 193 ILE A CA 1
ATOM 1533 C C . ILE A 1 193 ? 25.665 14.882 -15.989 1.00 95.44 193 ILE A C 1
ATOM 1535 O O . ILE A 1 193 ? 24.489 15.066 -15.688 1.00 95.44 193 ILE A O 1
ATOM 1539 N N . TYR A 1 194 ? 26.183 15.283 -17.154 1.00 96.50 194 TYR A N 1
ATOM 1540 C CA . TYR A 1 194 ? 25.426 16.068 -18.130 1.00 96.50 194 TYR A CA 1
ATOM 1541 C C . TYR A 1 194 ? 24.105 15.391 -18.521 1.00 96.50 194 TYR A C 1
ATOM 1543 O O . TYR A 1 194 ? 23.062 16.038 -18.609 1.00 96.50 194 TYR A O 1
ATOM 1551 N N . SER A 1 195 ? 24.140 14.075 -18.742 1.00 96.12 195 SER A N 1
ATOM 1552 C CA . SER A 1 195 ? 22.956 13.289 -19.090 1.00 96.12 195 SER A CA 1
ATOM 1553 C C . SER A 1 195 ? 21.920 13.297 -17.967 1.00 96.12 195 SER A C 1
ATOM 1555 O O . SER A 1 195 ? 20.747 13.569 -18.220 1.00 96.12 195 SER A O 1
ATOM 1557 N N . CYS A 1 196 ? 22.346 13.054 -16.726 1.00 96.00 196 CYS A N 1
ATOM 1558 C CA . CYS A 1 196 ? 21.472 13.070 -15.557 1.00 96.00 196 CYS A CA 1
ATOM 1559 C C . CYS A 1 196 ? 20.838 14.447 -15.330 1.00 96.00 196 CYS A C 1
ATOM 1561 O O . CYS A 1 196 ? 19.628 14.525 -15.112 1.00 96.00 196 CYS A O 1
ATOM 1563 N N . ASP A 1 197 ? 21.619 15.523 -15.424 1.00 95.25 197 ASP A N 1
ATOM 1564 C CA . ASP A 1 197 ? 21.133 16.889 -15.216 1.00 95.25 197 ASP A CA 1
ATOM 1565 C C . ASP A 1 197 ? 20.111 17.276 -16.286 1.00 95.25 197 ASP A C 1
ATOM 1567 O O . ASP A 1 197 ? 19.019 17.759 -15.975 1.00 95.25 197 ASP A O 1
ATOM 1571 N N . LYS A 1 198 ? 20.417 16.976 -17.553 1.00 95.94 198 LYS A N 1
ATOM 1572 C CA . LYS A 1 198 ? 19.521 17.242 -18.680 1.00 95.94 198 LYS A CA 1
ATOM 1573 C C . LYS A 1 198 ? 18.188 16.507 -18.538 1.00 95.94 198 LYS A C 1
ATOM 1575 O O . LYS A 1 198 ? 17.135 17.114 -18.720 1.00 95.94 198 LYS A O 1
ATOM 1580 N N . ILE A 1 199 ? 18.214 15.212 -18.213 1.00 97.12 199 ILE A N 1
ATOM 1581 C CA . ILE A 1 199 ? 16.983 14.430 -18.032 1.00 97.12 199 ILE A CA 1
ATOM 1582 C C . ILE A 1 199 ? 16.203 14.915 -16.806 1.00 97.12 199 ILE A C 1
ATOM 1584 O O . ILE A 1 199 ? 14.981 15.006 -16.874 1.00 97.12 199 ILE A O 1
ATOM 1588 N N . THR A 1 200 ? 16.881 15.313 -15.727 1.00 93.44 200 THR A N 1
ATOM 1589 C CA . THR A 1 200 ? 16.229 15.869 -14.530 1.00 93.44 200 THR A CA 1
ATOM 1590 C C . THR A 1 200 ? 15.475 17.166 -14.838 1.00 93.44 200 THR A C 1
ATOM 1592 O O . THR A 1 200 ? 14.333 17.322 -14.410 1.00 93.44 200 THR A O 1
ATOM 1595 N N . GLN A 1 201 ? 16.070 18.075 -15.616 1.00 93.75 201 GLN A N 1
ATOM 1596 C CA . GLN A 1 201 ? 15.420 19.325 -16.031 1.00 93.75 201 GLN A CA 1
ATOM 1597 C C . GLN A 1 201 ? 14.220 19.074 -16.954 1.00 93.75 201 GLN A C 1
ATOM 1599 O O . GLN A 1 201 ? 13.143 19.644 -16.763 1.00 93.75 201 GLN A O 1
ATOM 1604 N N . LEU A 1 202 ? 14.377 18.184 -17.938 1.00 92.25 202 LEU A N 1
ATOM 1605 C CA . LEU A 1 202 ? 13.292 17.843 -18.860 1.00 92.25 202 LEU A CA 1
ATOM 1606 C C . LEU A 1 202 ? 12.153 17.105 -18.149 1.00 92.25 202 LEU A C 1
ATOM 1608 O O . LEU A 1 202 ? 10.992 17.360 -18.440 1.00 92.25 202 LEU A O 1
ATOM 1612 N N . HIS A 1 203 ? 12.454 16.262 -17.160 1.00 88.88 203 HIS A N 1
ATOM 1613 C CA . HIS A 1 203 ? 11.447 15.549 -16.372 1.00 88.88 203 HIS A CA 1
ATOM 1614 C C . HIS A 1 203 ? 10.469 16.487 -15.644 1.00 88.88 203 HIS A C 1
ATOM 1616 O O . HIS A 1 203 ? 9.325 16.106 -15.403 1.00 88.88 203 HIS A O 1
ATOM 1622 N N . GLN A 1 204 ? 10.898 17.704 -15.293 1.00 86.56 204 GLN A N 1
ATOM 1623 C CA . GLN A 1 204 ? 10.049 18.697 -14.625 1.00 86.56 204 GLN A CA 1
ATOM 1624 C C . GLN A 1 204 ? 9.121 19.451 -15.587 1.00 86.56 204 GLN A C 1
ATOM 1626 O O . GLN A 1 204 ? 8.113 20.002 -15.152 1.00 86.56 204 GLN A O 1
ATOM 1631 N N . SER A 1 205 ? 9.461 19.501 -16.875 1.00 90.69 205 SER A N 1
ATOM 1632 C CA . SER A 1 205 ? 8.807 20.368 -17.864 1.00 90.69 205 SER A CA 1
ATOM 1633 C C . SER A 1 205 ? 8.089 19.601 -18.980 1.00 90.69 205 SER A C 1
ATOM 1635 O O . SER A 1 205 ? 7.128 20.118 -19.547 1.00 90.69 205 SER A O 1
ATOM 1637 N N . ASP A 1 206 ? 8.491 18.361 -19.267 1.00 92.62 206 ASP A N 1
ATOM 1638 C CA . ASP A 1 206 ? 7.926 17.513 -20.317 1.00 92.62 206 ASP A CA 1
ATOM 1639 C C . ASP A 1 206 ? 7.149 16.327 -19.727 1.00 92.62 206 ASP A C 1
ATOM 1641 O O . ASP A 1 206 ? 7.714 15.308 -19.322 1.00 92.62 206 ASP A O 1
ATOM 1645 N N . ARG A 1 207 ? 5.816 16.440 -19.750 1.00 90.44 207 ARG A N 1
ATOM 1646 C CA . ARG A 1 207 ? 4.892 15.407 -19.256 1.00 90.44 207 ARG A CA 1
ATOM 1647 C C . ARG A 1 207 ? 5.051 14.062 -19.976 1.00 90.44 207 ARG A C 1
ATOM 1649 O O . ARG A 1 207 ? 4.855 13.020 -19.349 1.00 90.44 207 ARG A O 1
ATOM 1656 N N . THR A 1 208 ? 5.402 14.069 -21.261 1.00 90.75 208 THR A N 1
ATOM 1657 C CA . THR A 1 208 ? 5.583 12.849 -22.065 1.00 90.75 208 THR A CA 1
ATOM 1658 C C . THR A 1 208 ? 6.831 12.101 -21.613 1.00 90.75 208 THR A C 1
ATOM 1660 O O . THR A 1 208 ? 6.809 10.879 -21.428 1.00 90.75 208 THR A O 1
ATOM 1663 N N . LEU A 1 209 ? 7.913 12.841 -21.354 1.00 90.69 209 LEU A N 1
ATOM 1664 C CA . LEU A 1 209 ? 9.127 12.270 -20.785 1.00 90.69 209 LEU A CA 1
ATOM 1665 C C . LEU A 1 209 ? 8.872 11.720 -19.379 1.00 90.69 209 LEU A C 1
ATOM 1667 O O . LEU A 1 209 ? 9.316 10.613 -19.079 1.00 90.69 209 LEU A O 1
ATOM 1671 N N . SER A 1 210 ? 8.126 12.434 -18.530 1.00 89.00 210 SER A N 1
ATOM 1672 C CA . SER A 1 210 ? 7.795 11.947 -17.183 1.00 89.00 210 SER A CA 1
ATOM 1673 C C . SER A 1 210 ? 7.000 10.644 -17.205 1.00 89.00 210 SER A C 1
ATOM 1675 O O . SER A 1 210 ? 7.265 9.749 -16.402 1.00 89.00 210 SER A O 1
ATOM 1677 N N . GLN A 1 211 ? 6.054 10.502 -18.137 1.00 88.81 211 GLN A N 1
ATOM 1678 C CA . GLN A 1 211 ? 5.319 9.249 -18.326 1.00 88.81 211 GLN A CA 1
ATOM 1679 C C . GLN A 1 211 ? 6.243 8.121 -18.794 1.00 88.81 211 GLN A C 1
ATOM 1681 O O . GLN A 1 211 ? 6.226 7.044 -18.201 1.00 88.81 211 GLN A O 1
ATOM 1686 N N . THR A 1 212 ? 7.104 8.391 -19.778 1.00 90.31 212 THR A N 1
ATOM 1687 C CA . THR A 1 212 ? 8.098 7.422 -20.270 1.00 90.31 212 THR A CA 1
ATOM 1688 C C . THR A 1 212 ? 9.035 6.955 -19.149 1.00 90.31 212 THR A C 1
ATOM 1690 O O . THR A 1 212 ? 9.230 5.759 -18.954 1.00 90.31 212 THR A O 1
ATOM 1693 N N . LEU A 1 213 ? 9.590 7.880 -18.357 1.00 92.31 213 LEU A N 1
ATOM 1694 C CA . LEU A 1 213 ? 10.498 7.555 -17.250 1.00 92.31 213 LEU A CA 1
ATOM 1695 C C . LEU A 1 213 ? 9.816 6.741 -16.148 1.00 92.31 213 LEU A C 1
ATOM 1697 O O . LEU A 1 213 ? 10.448 5.851 -15.574 1.00 92.31 213 LEU A O 1
ATOM 1701 N N . ARG A 1 214 ? 8.535 7.015 -15.871 1.00 88.12 214 ARG A N 1
ATOM 1702 C CA . ARG A 1 214 ? 7.734 6.224 -14.931 1.00 88.12 214 ARG A CA 1
ATOM 1703 C C . ARG A 1 214 ? 7.552 4.793 -15.438 1.00 88.12 214 ARG A C 1
ATOM 1705 O O . ARG A 1 214 ? 7.925 3.865 -14.734 1.00 88.12 214 ARG A O 1
ATOM 1712 N N . GLN A 1 215 ? 7.105 4.625 -16.683 1.00 88.44 215 GLN A N 1
ATOM 1713 C CA . GLN A 1 215 ? 6.934 3.307 -17.308 1.00 88.44 215 GLN A CA 1
ATOM 1714 C C . GLN A 1 215 ? 8.238 2.494 -17.325 1.00 88.44 215 GLN A C 1
ATOM 1716 O O . GLN A 1 215 ? 8.237 1.306 -17.008 1.00 88.44 215 GLN A O 1
ATOM 1721 N N . LEU A 1 216 ? 9.365 3.130 -17.662 1.00 92.25 216 LEU A N 1
ATOM 1722 C CA . LEU A 1 216 ? 10.677 2.479 -17.640 1.00 92.25 216 LEU A CA 1
ATOM 1723 C C . LEU A 1 216 ? 11.095 2.079 -16.222 1.00 92.25 216 LEU A C 1
ATOM 1725 O O . LEU A 1 216 ? 11.589 0.972 -16.027 1.00 92.25 216 LEU A O 1
ATOM 1729 N N . SER A 1 217 ? 10.876 2.951 -15.236 1.00 88.69 217 SER A N 1
ATOM 1730 C CA . SER A 1 217 ? 11.189 2.665 -13.830 1.00 88.69 217 SER A CA 1
ATOM 1731 C C . SER A 1 217 ? 10.376 1.488 -13.291 1.00 88.69 217 SER A C 1
ATOM 1733 O O . SER A 1 217 ? 10.936 0.612 -12.635 1.00 88.69 217 SER A O 1
ATOM 1735 N N . ASP A 1 218 ? 9.088 1.417 -13.625 1.00 84.62 218 ASP A N 1
ATOM 1736 C CA . ASP A 1 218 ? 8.213 0.315 -13.219 1.00 84.62 218 ASP A CA 1
ATOM 1737 C C . ASP A 1 218 ? 8.684 -1.018 -13.830 1.00 84.62 218 ASP A C 1
ATOM 1739 O O . ASP A 1 218 ? 8.838 -2.011 -13.117 1.00 84.62 218 ASP A O 1
ATOM 1743 N N . ARG A 1 219 ? 9.033 -1.027 -15.127 1.00 85.50 219 ARG A N 1
ATOM 1744 C CA . ARG A 1 219 ? 9.596 -2.207 -15.816 1.00 85.50 219 ARG A CA 1
ATOM 1745 C C . ARG A 1 219 ? 10.937 -2.658 -15.228 1.00 85.50 219 ARG A C 1
ATOM 1747 O O . ARG A 1 21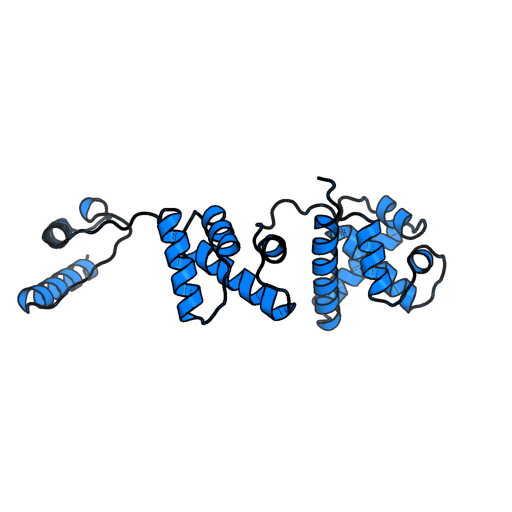9 ? 11.186 -3.861 -15.117 1.00 85.50 219 ARG A O 1
ATOM 1754 N N . ILE A 1 220 ? 11.806 -1.715 -14.857 1.00 87.25 220 ILE A N 1
ATOM 1755 C CA . ILE A 1 220 ? 13.092 -2.007 -14.204 1.00 87.25 220 ILE A CA 1
ATOM 1756 C C . ILE A 1 220 ? 12.851 -2.690 -12.855 1.00 87.25 220 ILE A C 1
ATOM 1758 O O . ILE A 1 220 ? 13.444 -3.737 -12.600 1.00 87.25 220 ILE A O 1
ATOM 1762 N N . ASN A 1 221 ? 11.940 -2.151 -12.041 1.00 80.62 221 ASN A N 1
ATOM 1763 C CA . ASN A 1 221 ? 11.591 -2.710 -10.734 1.00 80.62 221 ASN A CA 1
ATOM 1764 C C . ASN A 1 221 ? 10.969 -4.113 -10.831 1.00 80.62 221 ASN A C 1
ATOM 1766 O O . ASN A 1 221 ? 11.239 -4.962 -9.987 1.00 80.62 221 ASN A O 1
ATOM 1770 N N . MET A 1 222 ? 10.173 -4.390 -11.868 1.00 76.25 222 MET A N 1
ATOM 1771 C CA . MET A 1 222 ? 9.652 -5.740 -12.129 1.00 76.25 222 MET A CA 1
ATOM 1772 C C . MET A 1 222 ? 10.772 -6.729 -12.502 1.00 76.25 222 MET A C 1
ATOM 1774 O O . MET A 1 222 ? 10.818 -7.860 -12.011 1.00 76.25 222 MET A O 1
ATOM 1778 N N . THR A 1 223 ? 11.699 -6.302 -13.369 1.00 72.81 223 THR A N 1
ATOM 1779 C CA . THR A 1 223 ? 12.774 -7.164 -13.892 1.00 72.81 223 THR A CA 1
ATOM 1780 C C . THR A 1 223 ? 13.818 -7.484 -12.820 1.00 72.81 223 THR A C 1
ATOM 1782 O O . THR A 1 223 ? 14.282 -8.621 -12.739 1.00 72.81 223 THR A O 1
ATOM 1785 N N . SER A 1 224 ? 14.165 -6.512 -11.969 1.00 65.25 224 SER A N 1
ATOM 1786 C CA . SER A 1 224 ? 15.129 -6.700 -10.876 1.00 65.25 224 SER A CA 1
ATOM 1787 C C . SER A 1 224 ? 14.622 -7.647 -9.785 1.00 65.25 224 SER A C 1
ATOM 1789 O O . SER A 1 224 ? 15.426 -8.329 -9.153 1.00 65.25 224 SER A O 1
ATOM 1791 N N . ARG A 1 225 ? 13.300 -7.751 -9.600 1.00 58.03 225 ARG A N 1
ATOM 1792 C CA . ARG A 1 225 ? 12.675 -8.683 -8.646 1.00 58.03 225 ARG A CA 1
ATOM 1793 C C . ARG A 1 225 ? 12.555 -10.118 -9.182 1.00 58.03 225 ARG A C 1
ATOM 1795 O O . ARG A 1 225 ? 12.605 -11.055 -8.395 1.00 58.03 225 ARG A O 1
ATOM 1802 N N . SER A 1 226 ? 12.487 -10.303 -10.505 1.00 52.16 226 SER A N 1
ATOM 1803 C CA . SER A 1 226 ? 12.346 -11.624 -11.155 1.00 52.16 226 SER A CA 1
ATOM 1804 C C . SER A 1 226 ? 13.663 -12.410 -11.305 1.00 52.16 226 SER A C 1
ATOM 1806 O O . SER A 1 226 ? 13.636 -13.597 -11.606 1.00 52.16 226 SER A O 1
ATOM 1808 N N . GLN A 1 227 ? 14.827 -11.770 -11.126 1.00 49.00 227 GLN A N 1
ATOM 1809 C CA . GLN A 1 227 ? 16.152 -12.399 -11.288 1.00 49.00 227 GLN A CA 1
ATOM 1810 C C . GLN A 1 227 ? 16.729 -13.013 -10.001 1.00 49.00 227 GLN A C 1
ATOM 1812 O O . GLN A 1 227 ? 17.912 -13.349 -9.960 1.00 49.00 227 GLN A O 1
ATOM 1817 N N . LYS A 1 228 ? 15.929 -13.173 -8.943 1.00 38.97 228 LYS A N 1
ATOM 1818 C CA . LYS A 1 228 ? 16.391 -13.813 -7.708 1.00 38.97 228 LYS A CA 1
ATOM 1819 C C . LYS A 1 228 ? 16.524 -15.330 -7.945 1.00 38.97 228 LYS A C 1
ATOM 1821 O O . LYS A 1 228 ? 15.517 -15.954 -8.278 1.00 38.97 228 LYS A O 1
ATOM 1826 N N . PRO A 1 229 ? 17.710 -15.949 -7.795 1.00 35.34 229 PRO A N 1
ATOM 1827 C CA . PRO A 1 229 ? 17.757 -17.386 -7.596 1.00 35.34 229 PRO A CA 1
ATOM 1828 C C . PRO A 1 229 ? 17.150 -17.679 -6.218 1.00 35.34 229 PRO A C 1
ATOM 1830 O O . PRO A 1 229 ? 17.421 -16.961 -5.251 1.00 35.34 229 PRO A O 1
ATOM 1833 N N . SER A 1 230 ? 16.277 -18.683 -6.179 1.00 34.44 230 SER A N 1
ATOM 1834 C CA . SER A 1 230 ? 15.767 -19.328 -4.964 1.00 34.44 230 SER A CA 1
ATOM 1835 C C . SER A 1 230 ? 16.888 -19.796 -4.044 1.00 34.44 230 SER A C 1
ATOM 1837 O O . SER A 1 230 ? 17.886 -20.317 -4.596 1.00 34.44 230 SER A O 1
#

Secondary structure (DSSP, 8-state):
-HHHHHHHHHHHHHHHTT-------SS-GGGSTT--HHHHHHHHTS-----PPP-HHHHHHHHHHHHHHTT----HHHHHHHHHH--S-HHHHHHHHHHHHHHHHHHT----HHHHHHHHS-S-S-----HHHHHHHHHHHTT--HHHHHS----HHHHHHHHHHHHHHHHHS---HHHHHHHTTS--HHHHHHHHHHHHHHHHH-HHHHHHHHHHHHHHHHHHHHT---